Protein AF-A0A817YRY5-F1 (afdb_monomer_lite)

Organism: NCBI:txid392032

pLDDT: mean 71.45, std 15.38, range [29.33, 92.56]

Secondary structure (DSSP, 8-state):
--SHHHHHHHHHHHHHHHHHHT-SSS-HHHHHHHHHHHHHHHHHH---HHHHHHHHHHHHHHHSS---------PPPP--PBPPP---HHHHHTT-TTSPPP-GGG-TTTEEEGGGGGTTSGGGGT--GGGS-TTEEEEHHHH--B--SS--SGGGPPP--EEEEETTTEEEEE-HHHHHHHHHHHHHHHHTT--SS--SEEEEEBPP--STT--SBTT-----PPPP----------

Sequence (238 aa):
MYGAAKELQTLFEIHHKRYEHTHYHHHHHLSKEIKDAVLKRLEDYGGTKQRLSQLLDEEQQRELEQELEEERQQERPPSVKPCESILHEEIKRLCDMHSDIMDLTQFPNVFRHLPYGFTGTTFLKECQSENWSKHIWVSTEFQRVIETKGESLNPFLRPPRWILVYRNNHLIFLSALEANWLIGRLNSLYHERQFSIPSITTLRLLLPRIKRNQSIFVNTRTLTIPPLLGHSNNAAPF

Radius of gyration: 29.33 Å; chains: 1; bounding box: 74×70×54 Å

Structure (mmCIF, N/CA/C/O backbone):
data_AF-A0A817YRY5-F1
#
_entry.id   AF-A0A817YRY5-F1
#
loop_
_atom_site.group_PDB
_atom_site.id
_atom_site.type_symbol
_atom_site.label_atom_id
_atom_site.label_alt_id
_atom_site.label_comp_id
_atom_site.label_asym_id
_atom_site.label_entity_id
_atom_site.label_seq_id
_atom_site.pdbx_PDB_ins_code
_atom_site.Cartn_x
_atom_site.Cartn_y
_atom_site.Cartn_z
_atom_site.occupancy
_atom_site.B_iso_or_equiv
_atom_site.auth_seq_id
_atom_site.auth_comp_id
_atom_site.auth_asym_id
_atom_site.auth_atom_id
_atom_site.pdbx_PDB_model_num
ATOM 1 N N . MET A 1 1 ? 48.467 9.773 31.457 1.00 50.06 1 MET A N 1
ATOM 2 C CA . MET A 1 1 ? 48.091 10.911 30.588 1.00 50.06 1 MET A CA 1
ATOM 3 C C . MET A 1 1 ? 48.630 10.667 29.174 1.00 50.06 1 MET A C 1
ATOM 5 O O . MET A 1 1 ? 49.707 11.143 28.863 1.00 50.06 1 MET A O 1
ATOM 9 N N . TYR A 1 2 ? 47.945 9.863 28.347 1.00 52.47 2 TYR A N 1
ATOM 10 C CA . TYR A 1 2 ? 48.495 9.343 27.071 1.00 52.47 2 TYR A CA 1
ATOM 11 C C . TYR A 1 2 ? 47.500 9.363 25.883 1.00 52.47 2 TYR A C 1
ATOM 13 O O . TYR A 1 2 ? 47.658 8.594 24.942 1.00 52.47 2 TYR A O 1
ATOM 21 N N . GLY A 1 3 ? 46.470 10.219 25.912 1.00 57.16 3 GLY A N 1
ATOM 22 C CA . GLY A 1 3 ? 45.458 10.308 24.839 1.00 57.16 3 GLY A CA 1
ATOM 23 C C . GLY A 1 3 ? 45.609 11.557 23.969 1.00 57.16 3 GLY A C 1
ATOM 24 O O . GLY A 1 3 ? 46.045 11.482 22.824 1.00 57.16 3 GLY A O 1
ATOM 25 N N . ALA A 1 4 ? 45.342 12.726 24.556 1.00 63.62 4 ALA A N 1
ATOM 26 C CA . ALA A 1 4 ? 45.181 13.979 23.812 1.00 63.62 4 ALA A CA 1
ATOM 27 C C . ALA A 1 4 ? 46.426 14.428 23.019 1.00 63.62 4 ALA A C 1
ATOM 29 O O . ALA A 1 4 ? 46.313 14.884 21.885 1.00 63.62 4 ALA A O 1
ATOM 30 N N . ALA A 1 5 ? 47.630 14.270 23.581 1.00 68.38 5 ALA A N 1
ATOM 31 C CA . ALA A 1 5 ? 48.861 14.683 22.900 1.00 68.38 5 ALA A CA 1
ATOM 32 C C . ALA A 1 5 ? 49.153 13.829 21.652 1.00 68.38 5 ALA A C 1
ATOM 34 O O . ALA A 1 5 ? 49.631 14.341 20.642 1.00 68.38 5 ALA A O 1
ATOM 35 N N . LYS A 1 6 ? 48.815 12.534 21.701 1.00 70.06 6 LYS A N 1
ATOM 36 C CA . LYS A 1 6 ? 49.047 11.598 20.596 1.00 70.06 6 LYS A CA 1
ATOM 37 C C . LYS A 1 6 ? 48.012 11.786 19.486 1.00 70.06 6 LYS A C 1
ATOM 39 O O . LYS A 1 6 ? 48.364 11.718 18.312 1.00 70.06 6 LYS A O 1
ATOM 44 N N . GLU A 1 7 ? 46.766 12.095 19.842 1.00 71.62 7 GLU A N 1
ATOM 45 C CA . GLU A 1 7 ? 45.716 12.448 18.879 1.00 71.62 7 GLU A CA 1
ATOM 46 C C . GLU A 1 7 ? 46.052 13.722 18.105 1.00 71.62 7 GLU A C 1
ATOM 48 O O . GLU A 1 7 ? 45.983 13.720 16.878 1.00 71.62 7 GLU A O 1
ATOM 53 N N . LEU A 1 8 ? 46.503 14.778 18.792 1.00 71.50 8 LEU A N 1
ATOM 54 C CA . LEU A 1 8 ? 46.906 16.026 18.138 1.00 71.50 8 LEU A CA 1
ATOM 55 C C . LEU A 1 8 ? 48.070 15.816 17.169 1.00 71.50 8 LEU A C 1
ATOM 57 O O . LEU A 1 8 ? 48.066 16.362 16.068 1.00 71.50 8 LEU A O 1
ATOM 61 N N . GLN A 1 9 ? 49.035 14.982 17.547 1.00 71.75 9 GLN A N 1
ATOM 62 C CA . GLN A 1 9 ? 50.185 14.678 16.703 1.00 71.75 9 GLN A CA 1
ATOM 63 C C . GLN A 1 9 ? 49.790 13.849 15.473 1.00 71.75 9 GLN A C 1
ATOM 65 O O . GLN A 1 9 ? 50.248 14.123 14.366 1.00 71.75 9 GLN A O 1
ATOM 70 N N . THR A 1 10 ? 48.857 12.910 15.642 1.00 78.12 10 THR A N 1
ATOM 71 C CA . THR A 1 10 ? 48.319 12.101 14.538 1.00 78.12 10 THR A CA 1
ATOM 72 C C . THR A 1 10 ? 47.478 12.955 13.582 1.00 78.12 10 THR A C 1
ATOM 74 O O . THR A 1 10 ? 47.609 12.843 12.365 1.00 78.12 10 THR A O 1
ATOM 77 N N . LEU A 1 11 ? 46.646 13.858 14.110 1.00 71.50 11 LEU A N 1
ATOM 78 C CA . LEU A 1 11 ? 45.865 14.806 13.309 1.00 71.50 11 LEU A CA 1
ATOM 79 C C . LEU A 1 11 ? 46.767 15.761 12.527 1.00 71.50 11 LEU A C 1
ATOM 81 O O . LEU A 1 11 ? 46.517 16.010 11.346 1.00 71.50 11 LEU A O 1
ATOM 85 N N . PHE A 1 12 ? 47.834 16.253 13.159 1.00 79.62 12 PHE A N 1
ATOM 86 C CA . PHE A 1 12 ? 48.819 17.104 12.505 1.00 79.62 12 PHE A CA 1
ATOM 87 C C . PHE A 1 12 ? 49.506 16.375 11.343 1.00 79.62 12 PHE A C 1
ATOM 89 O O . PHE A 1 12 ? 49.580 16.916 10.241 1.00 79.62 12 PHE A O 1
ATOM 96 N N . GLU A 1 13 ? 49.920 15.120 11.537 1.00 76.94 13 GLU A N 1
ATOM 97 C CA . GLU A 1 13 ? 50.503 14.302 10.467 1.00 76.94 13 GLU A CA 1
ATOM 98 C C . GLU A 1 13 ? 49.522 14.026 9.320 1.00 76.94 13 GLU A C 1
ATOM 100 O O . GLU A 1 13 ? 49.911 14.096 8.153 1.00 76.94 13 GLU A O 1
ATOM 105 N N . ILE A 1 14 ? 48.247 13.744 9.616 1.00 75.44 14 ILE A N 1
ATOM 106 C CA . ILE A 1 14 ? 47.216 13.519 8.589 1.00 75.44 14 ILE A CA 1
ATOM 107 C C . ILE A 1 14 ? 47.005 14.787 7.757 1.00 75.44 14 ILE A C 1
ATOM 109 O O . ILE A 1 14 ? 46.942 14.716 6.526 1.00 75.44 14 ILE A O 1
ATOM 113 N N . HIS A 1 15 ? 46.916 15.948 8.407 1.00 67.88 15 HIS A N 1
ATOM 114 C CA . HIS A 1 15 ? 46.758 17.223 7.714 1.00 67.88 15 HIS A CA 1
ATOM 115 C C . HIS A 1 15 ? 47.997 17.593 6.902 1.00 67.88 15 HIS A C 1
ATOM 117 O O . HIS A 1 15 ? 47.853 18.006 5.753 1.00 67.88 15 HIS A O 1
ATOM 123 N N . HIS A 1 16 ? 49.198 17.377 7.442 1.00 71.94 16 HIS A N 1
ATOM 124 C CA . HIS A 1 16 ? 50.445 17.632 6.727 1.00 71.94 16 HIS A CA 1
ATOM 125 C C . HIS A 1 16 ? 50.586 16.722 5.502 1.00 71.94 16 HIS A C 1
ATOM 127 O O . HIS A 1 16 ? 50.921 17.198 4.419 1.00 71.94 16 HIS A O 1
ATOM 133 N N . LYS A 1 17 ? 50.271 15.427 5.620 1.00 69.06 17 LYS A N 1
ATOM 134 C CA . LYS A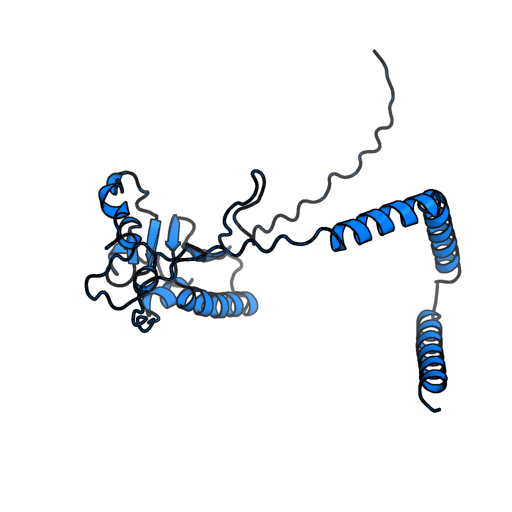 1 17 ? 50.323 14.501 4.479 1.00 69.06 17 LYS A CA 1
ATOM 135 C C . LYS A 1 17 ? 49.269 14.824 3.423 1.00 69.06 17 LYS A C 1
ATOM 137 O O . LYS A 1 17 ? 49.566 14.735 2.238 1.00 69.06 17 LYS A O 1
ATOM 142 N N . ARG A 1 18 ? 48.063 15.256 3.819 1.00 60.00 18 ARG A N 1
ATOM 143 C CA . ARG A 1 18 ? 47.041 15.762 2.879 1.00 60.00 18 ARG A CA 1
ATOM 144 C C . ARG A 1 18 ? 47.478 17.060 2.193 1.00 60.00 18 ARG A C 1
ATOM 146 O O . ARG A 1 18 ? 47.190 17.249 1.014 1.00 60.00 18 ARG A O 1
ATOM 153 N N . TYR A 1 19 ? 48.190 17.927 2.906 1.00 58.97 19 TYR A N 1
ATOM 154 C CA . TYR A 1 19 ? 48.744 19.165 2.360 1.00 58.97 19 TYR A CA 1
ATOM 155 C C . TYR A 1 19 ? 49.854 18.892 1.329 1.00 58.97 19 TYR A C 1
ATOM 157 O O . TYR A 1 19 ? 49.846 19.472 0.249 1.00 58.97 19 TYR A O 1
ATOM 165 N N . GLU A 1 20 ? 50.742 17.936 1.602 1.00 58.12 20 GLU A N 1
ATOM 166 C CA . GLU A 1 20 ? 51.794 17.502 0.668 1.00 58.12 20 GLU A CA 1
ATOM 167 C C . GLU A 1 20 ? 51.208 16.835 -0.591 1.00 58.12 20 GLU A C 1
ATOM 169 O O . GLU A 1 20 ? 51.623 17.132 -1.711 1.00 58.12 20 GLU A O 1
ATOM 174 N N . HIS A 1 21 ? 50.179 15.989 -0.435 1.00 57.12 21 HIS A N 1
ATOM 175 C CA . HIS A 1 21 ? 49.541 15.275 -1.552 1.00 57.12 21 HIS A CA 1
ATOM 176 C C . HIS A 1 21 ? 48.821 16.199 -2.547 1.00 57.12 21 HIS A C 1
ATOM 178 O O . HIS A 1 21 ? 48.558 15.806 -3.681 1.00 57.12 21 HIS A O 1
ATOM 184 N N . THR A 1 22 ? 48.489 17.422 -2.129 1.00 54.47 22 THR A N 1
ATOM 185 C CA . THR A 1 22 ? 47.814 18.426 -2.968 1.00 54.47 22 THR A CA 1
ATOM 186 C C . THR A 1 22 ? 48.789 19.380 -3.668 1.00 54.47 22 THR A C 1
ATOM 188 O O . THR A 1 22 ? 48.347 20.224 -4.445 1.00 54.47 22 THR A O 1
ATOM 191 N N . HIS A 1 23 ? 50.105 19.251 -3.439 1.00 51.38 23 HIS A N 1
ATOM 192 C CA . HIS A 1 23 ? 51.114 20.205 -3.920 1.00 51.38 23 HIS A CA 1
ATOM 193 C C . HIS A 1 23 ? 51.846 19.823 -5.215 1.00 51.38 23 HIS A C 1
ATOM 195 O O . HIS A 1 23 ? 52.696 20.587 -5.676 1.00 51.38 23 HIS A O 1
ATOM 201 N N . TYR A 1 24 ? 51.498 18.712 -5.869 1.00 51.91 24 TYR A N 1
ATOM 202 C CA . TYR A 1 24 ? 52.015 18.440 -7.211 1.00 51.91 24 TYR A CA 1
ATOM 203 C C . TYR A 1 24 ? 51.153 19.131 -8.272 1.00 51.91 24 TYR A C 1
ATOM 205 O O . TYR A 1 24 ? 50.119 18.633 -8.700 1.00 51.91 24 TYR A O 1
ATOM 213 N N . HIS A 1 25 ? 51.669 20.290 -8.686 1.00 49.62 25 HIS A N 1
ATOM 214 C CA . HIS A 1 25 ? 51.272 21.137 -9.808 1.00 49.62 25 HIS A CA 1
ATOM 215 C C . HIS A 1 25 ? 49.973 21.963 -9.658 1.00 49.62 25 HIS A C 1
ATOM 217 O O . HIS A 1 25 ? 48.857 21.464 -9.655 1.00 49.62 25 HIS A O 1
ATOM 223 N N . HIS A 1 26 ? 50.170 23.292 -9.701 1.00 51.97 26 HIS A N 1
ATOM 224 C CA . HIS A 1 26 ? 49.233 24.322 -10.190 1.00 51.97 26 HIS A CA 1
ATOM 225 C C . HIS A 1 26 ? 48.333 25.110 -9.209 1.00 51.97 26 HIS A C 1
ATOM 227 O O . HIS A 1 26 ? 47.578 25.964 -9.664 1.00 51.97 26 HIS A O 1
ATOM 233 N N . HIS A 1 27 ? 48.435 24.948 -7.882 1.00 50.94 27 HIS A N 1
ATOM 234 C CA . HIS A 1 27 ? 47.425 25.512 -6.954 1.00 50.94 27 HIS A CA 1
ATOM 235 C C . HIS A 1 27 ? 47.864 26.616 -5.966 1.00 50.94 27 HIS A C 1
ATOM 237 O O . HIS A 1 27 ? 47.103 26.945 -5.053 1.00 50.94 27 HIS A O 1
ATOM 243 N N . HIS A 1 28 ? 49.031 27.255 -6.126 1.00 51.66 28 HIS A N 1
ATOM 244 C CA . HIS A 1 28 ? 49.436 28.311 -5.177 1.00 51.66 28 HIS A CA 1
ATOM 245 C C . HIS A 1 28 ? 48.647 29.630 -5.345 1.00 51.66 28 HIS A C 1
ATOM 247 O O . HIS A 1 28 ? 48.352 30.295 -4.355 1.00 51.66 28 HIS A O 1
ATOM 253 N N . HIS A 1 29 ? 48.215 29.966 -6.569 1.00 49.97 29 HIS A N 1
ATOM 254 C CA . HIS A 1 29 ? 47.397 31.161 -6.838 1.00 49.97 29 HIS A CA 1
ATOM 255 C C . HIS A 1 29 ? 45.931 30.969 -6.409 1.00 49.97 29 HIS A C 1
ATOM 257 O O . HIS A 1 29 ? 45.388 31.767 -5.647 1.00 49.97 29 HIS A O 1
ATOM 263 N N . LEU A 1 30 ? 45.336 29.833 -6.790 1.00 55.34 30 LEU A N 1
ATOM 264 C CA . LEU A 1 30 ? 43.960 29.461 -6.443 1.00 55.34 30 LEU A CA 1
ATOM 265 C C . LEU A 1 30 ? 43.747 29.333 -4.930 1.00 55.34 30 LEU A C 1
ATOM 267 O O . LEU A 1 30 ? 42.703 29.728 -4.426 1.00 55.34 30 LEU A O 1
ATOM 271 N N . SER A 1 31 ? 44.730 28.835 -4.170 1.00 63.16 31 SER A N 1
ATOM 272 C CA . SER A 1 31 ? 44.603 28.770 -2.707 1.00 63.16 31 SER A CA 1
ATOM 273 C C . SER A 1 31 ? 44.522 30.151 -2.059 1.00 63.16 31 SER A C 1
ATOM 275 O O . SER A 1 31 ? 43.901 30.265 -1.001 1.00 63.16 31 SER A O 1
ATOM 277 N N . LYS A 1 32 ? 45.178 31.166 -2.630 1.00 61.66 32 LYS A N 1
ATOM 278 C CA . LYS A 1 32 ? 45.181 32.520 -2.074 1.00 61.66 32 LYS A CA 1
ATOM 279 C C . LYS A 1 32 ? 43.883 33.240 -2.426 1.00 61.66 32 LYS A C 1
ATOM 281 O O . LYS A 1 32 ? 43.227 33.749 -1.530 1.00 61.66 32 LYS A O 1
ATOM 286 N N . GLU A 1 33 ? 43.434 33.127 -3.674 1.00 68.56 33 GLU A N 1
ATOM 287 C CA . GLU A 1 33 ? 42.137 33.660 -4.113 1.00 68.56 33 GLU A CA 1
ATOM 288 C C . GLU A 1 33 ? 40.952 33.011 -3.391 1.00 68.56 33 GLU A C 1
ATOM 290 O O . GLU A 1 33 ? 40.019 33.705 -3.000 1.00 68.56 33 GLU A O 1
ATOM 295 N N . ILE A 1 34 ? 40.987 31.695 -3.152 1.00 68.06 34 ILE A N 1
ATOM 296 C CA . ILE A 1 34 ? 39.943 31.007 -2.378 1.00 68.06 34 ILE A CA 1
ATOM 297 C C . ILE A 1 34 ? 39.960 31.477 -0.921 1.00 68.06 34 ILE A C 1
ATOM 299 O O . ILE A 1 34 ? 38.897 31.704 -0.348 1.00 68.06 34 ILE A O 1
ATOM 303 N N . LYS A 1 35 ? 41.144 31.653 -0.318 1.00 70.25 35 LYS A N 1
ATOM 304 C CA . LYS A 1 35 ? 41.258 32.192 1.046 1.00 70.25 35 LYS A CA 1
ATOM 305 C C . LYS A 1 35 ? 40.709 33.612 1.130 1.00 70.25 35 LYS A C 1
ATOM 307 O O . LYS A 1 35 ? 39.903 33.878 2.015 1.00 70.25 35 LYS A O 1
ATOM 312 N N . ASP A 1 36 ? 41.070 34.477 0.191 1.00 76.25 36 ASP A N 1
ATOM 313 C CA . ASP A 1 36 ? 40.618 35.868 0.165 1.00 76.25 36 ASP A CA 1
ATOM 314 C C . ASP A 1 36 ? 39.108 35.959 -0.119 1.00 76.25 36 ASP A C 1
ATOM 316 O O . ASP A 1 36 ? 38.402 36.739 0.517 1.00 76.25 36 ASP A O 1
ATOM 320 N N . ALA A 1 37 ? 38.567 35.098 -0.987 1.00 75.81 37 ALA A N 1
ATOM 321 C CA . ALA A 1 37 ? 37.129 35.012 -1.245 1.00 75.81 37 ALA A CA 1
ATOM 322 C C . ALA A 1 37 ? 36.337 34.492 -0.033 1.00 75.81 37 ALA A C 1
ATOM 324 O O . ALA A 1 37 ? 35.229 34.964 0.223 1.00 75.81 37 ALA A O 1
ATOM 325 N N . VAL A 1 38 ? 36.889 33.534 0.720 1.00 71.69 38 VAL A N 1
ATOM 326 C CA . VAL A 1 38 ? 36.283 33.026 1.960 1.00 71.69 38 VAL A CA 1
ATOM 327 C C . VAL A 1 38 ? 36.340 34.079 3.062 1.00 71.69 38 VAL A C 1
ATOM 329 O O . VAL A 1 38 ? 35.333 34.280 3.732 1.00 71.69 38 VAL A O 1
ATOM 332 N N . LEU A 1 39 ? 37.463 34.786 3.220 1.00 73.44 39 LEU A N 1
ATOM 333 C CA . LEU A 1 39 ? 37.597 35.876 4.190 1.00 73.44 39 LEU A CA 1
ATOM 334 C C . LEU A 1 39 ? 36.629 37.015 3.884 1.00 73.44 39 LEU A C 1
ATOM 336 O O . LEU A 1 39 ? 35.897 37.437 4.771 1.00 73.44 39 LEU A O 1
ATOM 340 N N . LYS A 1 40 ? 36.528 37.421 2.616 1.00 76.44 40 LYS A N 1
ATOM 341 C CA . LYS A 1 40 ? 35.560 38.430 2.187 1.00 76.44 40 LYS A CA 1
ATOM 342 C C . LYS A 1 40 ? 34.120 37.985 2.449 1.00 76.44 40 LYS A C 1
ATOM 344 O O . LYS A 1 40 ? 33.332 38.754 2.977 1.00 76.44 40 LYS A O 1
ATOM 349 N N . ARG A 1 41 ? 33.781 36.716 2.184 1.00 68.06 41 ARG A N 1
ATOM 350 C CA . ARG A 1 41 ? 32.468 36.156 2.556 1.00 68.06 41 ARG A CA 1
ATOM 351 C C . ARG A 1 41 ? 32.241 36.152 4.066 1.00 68.06 41 ARG A C 1
ATOM 353 O O . ARG A 1 41 ? 31.124 36.389 4.506 1.00 68.06 41 ARG A O 1
ATOM 360 N N . LEU A 1 42 ? 33.259 35.848 4.862 1.00 64.19 42 LEU A N 1
ATOM 361 C CA . LEU A 1 42 ? 33.153 35.870 6.318 1.00 64.19 42 LEU A CA 1
ATOM 362 C C . LEU A 1 42 ? 33.021 37.296 6.857 1.00 64.19 42 LEU A C 1
ATOM 364 O O . LEU A 1 42 ? 32.368 37.473 7.872 1.00 64.19 42 LEU A O 1
ATOM 368 N N . GLU A 1 43 ? 33.561 38.308 6.187 1.00 69.88 43 GLU A N 1
ATOM 369 C CA . GLU A 1 43 ? 33.325 39.714 6.536 1.00 69.88 43 GLU A CA 1
ATOM 370 C C . GLU A 1 43 ? 31.938 40.191 6.078 1.00 69.88 43 GLU A C 1
ATOM 372 O O . GLU A 1 43 ? 31.215 40.807 6.859 1.00 69.88 43 GLU A O 1
ATOM 377 N N . ASP A 1 44 ? 31.524 39.832 4.858 1.00 69.00 44 ASP A N 1
ATOM 378 C CA . ASP A 1 44 ? 30.233 40.216 4.273 1.00 69.00 44 ASP A CA 1
ATOM 379 C C . ASP A 1 44 ? 29.042 39.559 5.002 1.00 69.00 44 ASP A C 1
ATOM 381 O O . ASP A 1 44 ? 28.000 40.185 5.204 1.00 69.00 44 ASP A O 1
ATOM 385 N N . TYR A 1 45 ? 29.181 38.288 5.407 1.00 62.34 45 TYR A N 1
ATOM 386 C CA . TYR A 1 45 ? 28.121 37.500 6.055 1.00 62.34 45 TYR A CA 1
ATOM 387 C C . TYR A 1 45 ? 28.351 37.254 7.548 1.00 62.34 45 TYR A C 1
ATOM 389 O O . TYR A 1 45 ? 27.395 36.956 8.261 1.00 62.34 45 TYR A O 1
ATOM 397 N N . GLY A 1 46 ? 29.572 37.431 8.060 1.00 58.22 46 GLY A N 1
ATOM 398 C CA . GLY A 1 46 ? 29.872 37.436 9.500 1.00 58.22 46 GLY A CA 1
ATOM 399 C C . GLY A 1 46 ? 29.487 38.749 10.178 1.00 58.22 46 GLY A C 1
ATOM 400 O O . GLY A 1 46 ? 30.056 39.108 11.210 1.00 58.22 46 GLY A O 1
ATOM 401 N N . GLY A 1 47 ? 28.509 39.451 9.596 1.00 52.41 47 GLY A N 1
ATOM 402 C CA . GLY A 1 47 ? 27.814 40.591 10.161 1.00 52.41 47 GLY A CA 1
ATOM 403 C C . GLY A 1 47 ? 27.320 40.283 11.569 1.00 52.41 47 GLY A C 1
ATOM 404 O O . GLY A 1 47 ? 26.268 39.678 11.770 1.00 52.41 47 GLY A O 1
ATOM 405 N N . THR A 1 48 ? 28.126 40.773 12.506 1.00 59.06 48 THR A N 1
ATOM 406 C CA . THR A 1 48 ? 27.907 40.940 13.937 1.00 59.06 48 THR A CA 1
ATOM 407 C C . THR A 1 48 ? 27.725 39.633 14.701 1.00 59.06 48 THR A C 1
ATOM 409 O O . THR A 1 48 ? 26.671 39.009 14.683 1.00 59.06 48 THR A O 1
ATOM 412 N N . LYS A 1 49 ? 28.732 39.290 15.509 1.00 56.53 49 LYS A N 1
ATOM 413 C CA . LYS A 1 49 ? 28.697 38.257 16.560 1.00 56.53 49 LYS A CA 1
ATOM 414 C C . LYS A 1 49 ? 27.365 38.229 17.342 1.00 56.53 49 LYS A C 1
ATOM 416 O O . LYS A 1 49 ? 26.902 37.154 17.689 1.00 56.53 49 LYS A O 1
ATOM 421 N N . GLN A 1 50 ? 26.711 39.386 17.518 1.00 58.31 50 GLN A N 1
ATOM 422 C CA . GLN A 1 50 ? 25.371 39.524 18.107 1.00 58.31 50 GLN A CA 1
ATOM 423 C C . GLN A 1 50 ? 24.244 38.803 17.348 1.00 58.31 50 GLN A C 1
ATOM 425 O O . GLN A 1 50 ? 23.363 38.271 18.005 1.00 58.31 50 GLN A O 1
ATOM 430 N N . ARG A 1 51 ? 24.245 38.748 16.008 1.00 56.81 51 ARG A N 1
ATOM 431 C CA . ARG A 1 51 ? 23.211 38.037 15.228 1.00 56.81 51 ARG A CA 1
ATOM 432 C C . ARG A 1 51 ? 23.327 36.528 15.371 1.00 56.81 51 ARG A C 1
ATOM 434 O O . ARG A 1 51 ? 22.315 35.850 15.470 1.00 56.81 51 ARG A O 1
ATOM 441 N N . LEU A 1 52 ? 24.557 36.014 15.388 1.00 57.97 52 LEU A N 1
ATOM 442 C CA . LEU A 1 52 ? 24.805 34.598 15.645 1.00 57.97 52 LEU A CA 1
ATOM 443 C C . LEU A 1 52 ? 24.452 34.242 17.087 1.00 57.97 52 LEU A C 1
ATOM 445 O O . LEU A 1 52 ? 23.824 33.218 17.291 1.00 57.97 52 LEU A O 1
ATOM 449 N N . SER A 1 53 ? 24.779 35.096 18.064 1.00 61.22 53 SER A N 1
ATOM 450 C CA . SER A 1 53 ? 24.321 34.918 19.446 1.00 61.22 53 SER A CA 1
ATOM 451 C C . SER A 1 53 ? 22.798 34.939 19.552 1.00 61.22 53 SER A C 1
ATOM 453 O O . SER A 1 53 ? 22.253 34.053 20.175 1.00 61.22 53 SER A O 1
ATOM 455 N N . GLN A 1 54 ? 22.103 35.863 18.881 1.00 61.31 54 GLN A N 1
ATOM 456 C CA . GLN A 1 54 ? 20.635 35.918 18.884 1.00 61.31 54 GLN A CA 1
ATOM 457 C C . GLN A 1 54 ? 19.987 34.701 18.217 1.00 61.31 54 GLN A C 1
ATOM 459 O O . GLN A 1 54 ? 19.016 34.180 18.744 1.00 61.31 54 GLN A O 1
ATOM 464 N N . LEU A 1 55 ? 20.524 34.229 17.087 1.00 61.03 55 LEU A N 1
ATOM 465 C CA . LEU A 1 55 ? 20.038 33.009 16.434 1.00 61.03 55 LEU A CA 1
ATOM 466 C C . LEU A 1 55 ? 20.310 31.766 17.284 1.00 61.03 55 LEU A C 1
ATOM 468 O O . LEU A 1 55 ? 19.473 30.877 17.347 1.00 61.03 55 LEU A O 1
ATOM 472 N N . LEU A 1 56 ? 21.470 31.707 17.941 1.00 61.06 56 LEU A N 1
ATOM 473 C CA . LEU A 1 56 ? 21.851 30.587 18.795 1.00 61.06 56 LEU A CA 1
ATOM 474 C C . LEU A 1 56 ? 21.072 30.607 20.117 1.00 61.06 56 LEU A C 1
ATOM 476 O O . LEU A 1 56 ? 20.684 29.546 20.582 1.00 61.06 56 LEU A O 1
ATOM 480 N N . ASP A 1 57 ? 20.764 31.787 20.658 1.00 60.72 57 ASP A N 1
ATOM 481 C CA . ASP A 1 57 ? 19.873 31.972 21.807 1.00 60.72 57 ASP A CA 1
ATOM 482 C C . ASP A 1 57 ? 18.421 31.611 21.439 1.00 60.72 57 ASP A C 1
ATOM 484 O O . ASP A 1 57 ? 17.763 30.926 22.214 1.00 60.72 57 ASP A O 1
ATOM 488 N N . GLU A 1 58 ? 17.931 31.982 20.246 1.00 60.03 58 GLU A N 1
ATOM 489 C CA . GLU A 1 58 ? 16.617 31.551 19.733 1.00 60.03 58 GLU A CA 1
ATOM 490 C C . GLU A 1 58 ? 16.550 30.029 19.534 1.00 60.03 58 GLU A C 1
ATOM 492 O O . GLU A 1 58 ? 15.535 29.408 19.846 1.00 60.03 58 GLU A O 1
ATOM 497 N N . GLU A 1 59 ? 17.614 29.412 19.017 1.00 59.97 59 GLU A N 1
ATOM 498 C CA . GLU A 1 59 ? 17.686 27.964 18.798 1.00 59.97 59 GLU A CA 1
ATOM 499 C C . GLU A 1 59 ? 17.814 27.209 20.133 1.00 59.97 59 GLU A C 1
ATOM 501 O O . GLU A 1 59 ? 17.133 26.204 20.329 1.00 59.97 59 GLU A O 1
ATOM 506 N N . GLN A 1 60 ? 18.553 27.762 21.103 1.00 58.09 60 GLN A N 1
ATOM 507 C CA . GLN A 1 60 ? 18.600 27.272 22.486 1.00 58.09 60 GLN A CA 1
ATOM 508 C C . GLN A 1 60 ? 17.275 27.475 23.233 1.00 58.09 60 GLN A C 1
ATOM 510 O O . GLN A 1 60 ? 16.899 26.637 24.049 1.00 58.09 60 GLN A O 1
ATOM 515 N N . GLN A 1 61 ? 16.530 28.547 22.953 1.00 57.88 61 GLN A N 1
ATOM 516 C CA . GLN A 1 61 ? 15.183 28.745 23.494 1.00 57.88 61 GLN A CA 1
ATOM 517 C C . GLN A 1 61 ? 14.163 27.808 22.851 1.00 57.88 61 GLN A C 1
ATOM 519 O O . GLN A 1 61 ? 13.251 27.373 23.545 1.00 57.88 61 GLN A O 1
ATOM 524 N N . ARG A 1 62 ? 14.346 27.424 21.582 1.00 61.53 62 ARG A N 1
ATOM 525 C CA . ARG A 1 62 ? 13.511 26.414 20.916 1.00 61.53 62 ARG A CA 1
ATOM 526 C C . ARG A 1 62 ? 13.745 25.003 21.472 1.00 61.53 62 ARG A C 1
ATOM 528 O O . ARG A 1 62 ? 12.803 24.226 21.526 1.00 61.53 62 ARG A O 1
ATOM 535 N N . GLU A 1 63 ? 14.952 24.686 21.945 1.00 56.72 63 GLU A N 1
ATOM 536 C CA . GLU A 1 63 ? 15.219 23.455 22.717 1.00 56.72 63 GLU A CA 1
ATOM 537 C C . GLU A 1 63 ? 14.628 23.497 24.141 1.00 56.72 63 GLU A C 1
ATOM 539 O O . GLU A 1 63 ? 14.448 22.454 24.769 1.00 56.72 63 GLU A O 1
ATOM 544 N N . LEU A 1 64 ? 14.324 24.696 24.655 1.00 55.12 64 LEU A N 1
ATOM 545 C CA . LEU A 1 64 ? 13.747 24.925 25.983 1.00 55.12 64 LEU A CA 1
ATOM 546 C C . LEU A 1 64 ? 12.225 25.140 25.962 1.00 55.12 64 LEU A C 1
ATOM 548 O O . LEU A 1 64 ? 11.609 25.254 27.027 1.00 55.12 64 LEU A O 1
ATOM 552 N N . GLU A 1 65 ? 11.608 25.193 24.778 1.00 56.69 65 GLU A N 1
ATOM 553 C CA . GLU A 1 65 ? 10.174 24.970 24.636 1.00 56.69 65 GLU A CA 1
ATOM 554 C C . GLU A 1 65 ? 9.931 23.528 25.076 1.00 56.69 65 GLU A C 1
ATOM 556 O O . GLU A 1 65 ? 10.263 22.584 24.364 1.00 56.69 65 GLU A O 1
ATOM 561 N N . GLN A 1 66 ? 9.411 23.356 26.296 1.00 54.84 66 GLN A N 1
ATOM 562 C CA . GLN A 1 66 ? 8.917 22.068 26.761 1.00 54.84 66 GLN A CA 1
ATOM 563 C C . GLN A 1 66 ? 8.034 21.494 25.659 1.00 54.84 66 GLN A C 1
ATOM 565 O O . GLN A 1 66 ? 6.959 22.035 25.385 1.00 54.84 66 GLN A O 1
ATOM 570 N N . GLU A 1 67 ? 8.482 20.407 25.033 1.00 57.62 67 GLU A N 1
ATOM 571 C CA . GLU A 1 67 ? 7.584 19.521 24.317 1.00 57.62 67 GLU A CA 1
ATOM 572 C C . GLU A 1 67 ? 6.519 19.130 25.344 1.00 57.62 67 GLU A C 1
ATOM 574 O O . GLU A 1 67 ? 6.764 18.345 26.259 1.00 57.62 67 GLU A O 1
ATOM 579 N N . LEU A 1 68 ? 5.365 19.795 25.287 1.00 60.22 68 LEU A N 1
ATOM 580 C CA . LEU A 1 68 ? 4.196 19.444 26.072 1.00 60.22 68 LEU A CA 1
ATOM 581 C C . LEU A 1 68 ? 3.783 18.066 25.559 1.00 60.22 68 LEU A C 1
ATOM 583 O O . LEU A 1 68 ? 3.044 17.950 24.581 1.00 60.22 68 LEU A O 1
ATOM 587 N N . GLU A 1 69 ? 4.340 17.020 26.170 1.00 61.50 69 GLU A N 1
ATOM 588 C CA . GLU A 1 69 ? 3.909 15.644 25.987 1.00 61.50 69 GLU A CA 1
ATOM 589 C C . GLU A 1 69 ? 2.458 15.569 26.469 1.00 61.50 69 GLU A C 1
ATOM 591 O O . GLU A 1 69 ? 2.159 15.339 27.639 1.00 61.50 69 GLU A O 1
ATOM 596 N N . GLU A 1 70 ? 1.522 15.839 25.560 1.00 65.94 70 GLU A N 1
ATOM 597 C CA . GLU A 1 70 ? 0.120 15.530 25.780 1.00 65.94 70 GLU A CA 1
ATOM 598 C C . GLU A 1 70 ? 0.013 14.009 25.929 1.00 65.94 70 GLU A C 1
ATOM 600 O O . GLU A 1 70 ? 0.031 13.274 24.937 1.00 65.94 70 GLU A O 1
ATOM 605 N N . GLU A 1 71 ? -0.116 13.526 27.167 1.00 63.12 71 GLU A N 1
ATOM 606 C CA . GLU A 1 71 ? -0.516 12.149 27.450 1.00 63.12 71 GLU A CA 1
ATOM 607 C C . GLU A 1 71 ? -1.941 11.928 26.926 1.00 63.12 71 GLU A C 1
ATOM 609 O O . GLU A 1 71 ? -2.948 12.055 27.626 1.00 63.12 71 GLU A O 1
ATOM 614 N N . ARG A 1 72 ? -2.048 11.610 25.636 1.00 67.25 72 ARG A N 1
ATOM 615 C CA . ARG A 1 72 ? -3.311 11.202 25.034 1.00 67.25 72 ARG A CA 1
ATOM 616 C C . ARG A 1 72 ? -3.611 9.790 25.505 1.00 67.25 72 ARG A C 1
ATOM 618 O O . ARG A 1 72 ? -2.917 8.843 25.137 1.00 67.25 72 ARG A O 1
ATOM 625 N N . GLN A 1 73 ? -4.679 9.640 26.285 1.00 68.31 73 GLN A N 1
ATOM 626 C CA . GLN A 1 73 ? -5.271 8.333 26.548 1.00 68.31 73 GLN A CA 1
ATOM 627 C C . GLN A 1 73 ? -5.775 7.754 25.220 1.00 68.31 73 GLN A C 1
ATOM 629 O O . GLN A 1 73 ? -6.866 8.069 24.750 1.00 68.31 73 GLN A O 1
ATOM 634 N N . GLN A 1 74 ? -4.936 6.949 24.570 1.00 69.75 74 GLN A N 1
ATOM 635 C CA . GLN A 1 74 ? -5.286 6.256 23.340 1.00 69.75 74 GLN A CA 1
ATOM 636 C C . GLN A 1 74 ? -5.944 4.925 23.702 1.00 69.75 74 GLN A C 1
ATOM 638 O O . GLN A 1 74 ? -5.272 3.997 24.159 1.00 69.75 74 GLN A O 1
ATOM 643 N N . GLU A 1 75 ? -7.253 4.813 23.472 1.00 70.50 75 GLU A N 1
ATOM 644 C CA . GLU A 1 75 ? -7.929 3.518 23.503 1.00 70.50 75 GLU A CA 1
ATOM 645 C C . GLU A 1 75 ? -7.283 2.597 22.465 1.00 70.50 75 GLU A C 1
ATOM 647 O O . GLU A 1 75 ? -7.256 2.882 21.262 1.00 70.50 75 GLU A O 1
ATOM 652 N N . ARG A 1 76 ? -6.690 1.501 22.944 1.00 72.69 76 ARG A N 1
ATOM 653 C CA . ARG A 1 76 ? -6.065 0.514 22.068 1.00 72.69 76 ARG A CA 1
ATOM 654 C C . ARG A 1 76 ? -7.152 -0.368 21.459 1.00 72.69 76 ARG A C 1
ATOM 656 O O . ARG A 1 76 ? -8.061 -0.778 22.182 1.00 72.69 76 ARG A O 1
ATOM 663 N N . PRO A 1 77 ? -7.048 -0.703 20.163 1.00 74.69 77 PRO A N 1
ATOM 664 C CA . PRO A 1 77 ? -7.923 -1.691 19.557 1.00 74.69 77 PRO A CA 1
ATOM 665 C C . PRO A 1 77 ? -7.890 -3.019 20.334 1.00 74.69 77 PRO A C 1
ATOM 667 O O . PRO A 1 77 ? -6.883 -3.321 20.988 1.00 74.69 77 PRO A O 1
ATOM 670 N N . PRO A 1 78 ? -8.957 -3.828 20.245 1.00 77.88 78 PRO A N 1
ATOM 671 C CA . PRO A 1 78 ? -8.990 -5.160 20.837 1.00 77.88 78 PRO A CA 1
ATOM 672 C C . PRO A 1 78 ? -7.808 -6.018 20.367 1.00 77.88 78 PRO A C 1
ATOM 674 O O . PRO A 1 78 ? -7.291 -5.868 19.257 1.00 77.88 78 PRO A O 1
ATOM 677 N N . SER A 1 79 ? -7.366 -6.929 21.236 1.00 78.50 79 SER A N 1
ATOM 678 C CA . SER A 1 79 ? -6.274 -7.849 20.920 1.00 78.50 79 SER A CA 1
ATOM 679 C C . SER A 1 79 ? -6.749 -8.897 19.916 1.00 78.50 79 SER A C 1
ATOM 681 O O . SER A 1 79 ? -7.519 -9.796 20.254 1.00 78.50 79 SER A O 1
ATOM 683 N N . VAL A 1 80 ? -6.269 -8.788 18.679 1.00 83.38 80 VAL A N 1
ATOM 684 C CA . VAL A 1 80 ? -6.612 -9.679 17.565 1.00 83.38 80 VAL A CA 1
ATOM 685 C C . VAL A 1 80 ? -5.381 -10.368 17.001 1.00 83.38 80 VAL A C 1
ATOM 687 O O . VAL A 1 80 ? -4.269 -9.838 17.029 1.00 83.38 80 VAL A O 1
ATOM 690 N N . LYS A 1 81 ? -5.583 -11.572 16.459 1.00 85.75 81 LYS A N 1
ATOM 691 C CA . LYS A 1 81 ? -4.515 -12.320 15.796 1.00 85.75 81 LYS A CA 1
ATOM 692 C C . LYS A 1 81 ? -4.261 -11.750 14.392 1.00 85.75 81 LYS A C 1
ATOM 694 O O . LYS A 1 81 ? -5.220 -11.613 13.623 1.00 85.75 81 LYS A O 1
ATOM 699 N N . PRO A 1 82 ? -3.004 -11.426 14.043 1.00 85.88 82 PRO A N 1
ATOM 700 C CA . PRO A 1 82 ? -2.660 -11.000 12.693 1.00 85.88 82 PRO A CA 1
ATOM 701 C C . PRO A 1 82 ? -2.796 -12.170 11.713 1.00 85.88 82 PRO A C 1
ATOM 703 O O . PRO A 1 82 ? -2.497 -13.311 12.058 1.00 85.88 82 PRO A O 1
ATOM 706 N N . CYS A 1 83 ? -3.216 -11.883 10.482 1.00 86.31 83 CYS A N 1
ATOM 707 C CA . CYS A 1 83 ? -3.166 -12.865 9.402 1.00 86.31 83 CYS A CA 1
ATOM 708 C C . CYS A 1 83 ? -1.725 -13.077 8.922 1.00 86.31 83 CYS A C 1
ATOM 710 O O . CYS A 1 83 ? -0.961 -12.120 8.766 1.00 86.31 83 CYS A O 1
ATOM 712 N N . GLU A 1 84 ? -1.388 -14.318 8.578 1.00 86.69 84 GLU A N 1
ATOM 713 C CA . GLU A 1 84 ? -0.156 -14.625 7.851 1.00 86.69 84 GLU A CA 1
ATOM 714 C C . GLU A 1 84 ? -0.227 -14.053 6.433 1.00 86.69 84 GLU A C 1
ATOM 716 O O . GLU A 1 84 ? -1.109 -14.416 5.651 1.00 86.69 84 GLU A O 1
ATOM 721 N N . SER A 1 85 ? 0.689 -13.138 6.115 1.00 83.50 85 SER A N 1
ATOM 722 C CA . SER A 1 85 ? 0.760 -12.502 4.797 1.00 83.50 85 SER A CA 1
ATOM 723 C C . SER A 1 85 ? 1.379 -13.454 3.773 1.00 83.50 85 SER A C 1
ATOM 725 O O . SER A 1 85 ? 2.428 -14.044 4.031 1.00 83.50 85 SER A O 1
ATOM 727 N N . ILE A 1 86 ? 0.745 -13.586 2.611 1.00 89.12 86 ILE A N 1
ATOM 728 C CA . ILE A 1 86 ? 1.163 -14.489 1.531 1.00 89.12 86 ILE A CA 1
ATOM 729 C C . ILE A 1 86 ? 1.624 -13.652 0.338 1.00 89.12 86 ILE A C 1
ATOM 731 O O . ILE A 1 86 ? 1.021 -12.639 0.016 1.00 89.12 86 ILE A O 1
ATOM 735 N N . LEU A 1 87 ? 2.696 -14.058 -0.341 1.00 89.19 87 LEU A N 1
ATOM 736 C CA . LEU A 1 87 ? 3.099 -13.425 -1.596 1.00 89.19 87 LEU A CA 1
ATOM 737 C C . LEU A 1 87 ? 2.533 -14.218 -2.779 1.00 89.19 87 LEU A C 1
ATOM 739 O O . LEU A 1 87 ? 2.991 -15.327 -3.045 1.00 89.19 87 LEU A O 1
ATOM 743 N N . HIS A 1 88 ? 1.577 -13.632 -3.499 1.00 90.00 88 HIS A N 1
ATOM 744 C CA . HIS A 1 88 ? 0.975 -14.240 -4.692 1.00 90.00 88 HIS A CA 1
ATOM 745 C C . HIS A 1 88 ? 1.936 -14.229 -5.893 1.00 90.00 88 HIS A C 1
ATOM 747 O O . HIS A 1 88 ? 2.659 -13.254 -6.120 1.00 90.00 88 HIS A O 1
ATOM 753 N N . GLU A 1 89 ? 1.937 -15.298 -6.694 1.00 87.69 89 GLU A N 1
ATOM 754 C CA . GLU A 1 89 ? 2.802 -15.429 -7.882 1.00 87.69 89 GLU A CA 1
ATOM 755 C C . GLU A 1 89 ? 2.411 -14.440 -8.991 1.00 87.69 89 GLU A C 1
ATOM 757 O O . GLU A 1 89 ? 3.252 -13.955 -9.747 1.00 87.69 89 GLU A O 1
ATOM 762 N N . GLU A 1 90 ? 1.135 -14.074 -9.060 1.00 88.25 90 GLU A N 1
ATOM 763 C CA . GLU A 1 90 ? 0.580 -13.107 -10.002 1.00 88.25 90 GLU A CA 1
ATOM 764 C C . GLU A 1 90 ? 1.218 -11.724 -9.833 1.00 88.25 90 GLU A C 1
ATOM 766 O O . GLU A 1 90 ? 1.466 -11.032 -10.818 1.00 88.25 90 GLU A O 1
ATOM 771 N N . ILE A 1 91 ? 1.569 -11.341 -8.601 1.00 87.06 91 ILE A N 1
ATOM 772 C CA . ILE A 1 91 ? 2.282 -10.086 -8.323 1.00 87.06 91 ILE A CA 1
ATOM 773 C C . ILE A 1 91 ? 3.703 -10.142 -8.869 1.00 87.06 91 ILE A C 1
ATOM 775 O O . ILE A 1 91 ? 4.209 -9.139 -9.372 1.00 87.06 91 ILE A O 1
ATOM 779 N N . LYS A 1 92 ? 4.336 -11.319 -8.836 1.00 85.94 92 LYS A N 1
ATOM 780 C CA . LYS A 1 92 ? 5.665 -11.510 -9.421 1.00 85.94 92 LYS A CA 1
ATOM 781 C C . LYS A 1 92 ? 5.625 -11.360 -10.938 1.00 85.94 92 LYS A C 1
ATOM 783 O O . LYS A 1 92 ? 6.487 -10.688 -11.499 1.00 85.94 92 LYS A O 1
ATOM 788 N N . ARG A 1 93 ? 4.577 -11.884 -11.581 1.00 83.44 93 ARG A N 1
ATOM 789 C CA . ARG A 1 93 ? 4.354 -11.746 -13.029 1.00 83.44 93 ARG A CA 1
ATOM 790 C C . ARG A 1 93 ? 4.156 -10.293 -13.476 1.00 83.44 93 ARG A C 1
ATOM 792 O O . ARG A 1 93 ? 4.471 -9.966 -14.615 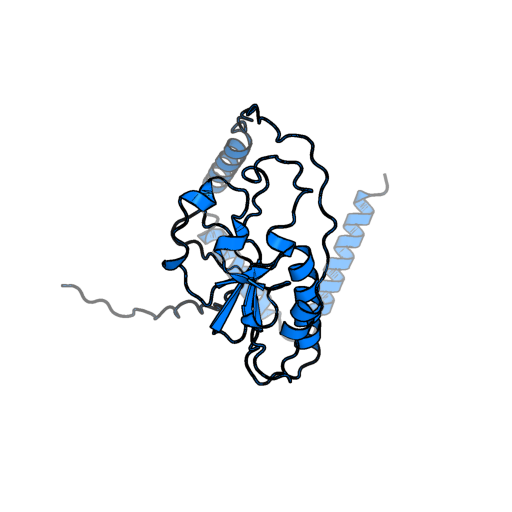1.00 83.44 93 ARG A O 1
ATOM 799 N N . LEU A 1 94 ? 3.710 -9.382 -12.602 1.00 80.12 94 LEU A N 1
ATOM 800 C CA . LEU A 1 94 ? 3.625 -7.948 -12.938 1.00 80.12 94 LEU A CA 1
ATOM 801 C C . LEU A 1 94 ? 4.996 -7.308 -13.227 1.00 80.12 94 LEU A C 1
ATOM 803 O O . LEU A 1 94 ? 5.062 -6.258 -13.878 1.00 80.12 94 LEU A O 1
ATOM 807 N N . CYS A 1 95 ? 6.083 -7.923 -12.749 1.00 75.44 95 CYS A N 1
ATOM 808 C CA . CYS A 1 95 ? 7.452 -7.515 -13.054 1.00 75.44 95 CYS A CA 1
ATOM 809 C C . CYS A 1 95 ? 7.978 -8.075 -14.381 1.00 75.44 95 CYS A C 1
ATOM 811 O O . CYS A 1 95 ? 9.017 -7.605 -14.848 1.00 75.44 95 CYS A O 1
ATOM 813 N N . ASP A 1 96 ? 7.294 -9.041 -14.999 1.00 74.44 96 ASP A N 1
ATOM 814 C CA . ASP A 1 96 ? 7.757 -9.673 -16.231 1.00 74.44 96 ASP A CA 1
ATOM 815 C C . ASP A 1 96 ? 7.445 -8.786 -17.439 1.00 74.44 96 ASP A C 1
ATOM 817 O O . ASP A 1 96 ? 6.386 -8.858 -18.065 1.00 74.44 96 ASP A O 1
ATOM 821 N N . MET A 1 97 ? 8.417 -7.942 -17.781 1.00 65.62 97 MET A N 1
ATOM 822 C CA . MET A 1 97 ? 8.341 -6.966 -18.876 1.00 65.62 97 MET A CA 1
ATOM 823 C C . MET A 1 97 ? 8.232 -7.592 -20.277 1.00 65.62 97 MET A C 1
ATOM 825 O O . MET A 1 97 ? 7.857 -6.901 -21.218 1.00 65.62 97 MET A O 1
ATOM 829 N N . HIS A 1 98 ? 8.565 -8.877 -20.418 1.00 63.03 98 HIS A N 1
ATOM 830 C CA . HIS A 1 98 ? 8.524 -9.613 -21.687 1.00 63.03 98 HIS A CA 1
ATOM 831 C C . HIS A 1 98 ? 7.161 -10.260 -21.971 1.00 63.03 98 HIS A C 1
ATOM 833 O O . HIS A 1 98 ? 6.957 -10.793 -23.058 1.00 63.03 98 HIS A O 1
ATOM 839 N N . SER A 1 99 ? 6.248 -10.256 -20.996 1.00 66.38 99 SER A N 1
ATOM 840 C CA . SER A 1 99 ? 4.915 -10.846 -21.142 1.00 66.38 99 SER A CA 1
ATOM 841 C C . SER A 1 99 ? 3.917 -9.850 -21.739 1.00 66.38 99 SER A C 1
ATOM 843 O O . SER A 1 99 ? 4.116 -8.633 -21.668 1.00 66.38 99 SER A O 1
ATOM 845 N N . ASP A 1 100 ? 2.823 -10.347 -22.316 1.00 69.69 100 ASP A N 1
ATOM 846 C CA . ASP A 1 100 ? 1.689 -9.511 -22.721 1.00 69.69 100 ASP A CA 1
ATOM 847 C C . ASP A 1 100 ? 1.012 -8.838 -21.516 1.00 69.69 100 ASP A C 1
ATOM 849 O O . ASP A 1 100 ? 1.290 -9.152 -20.356 1.00 69.69 100 ASP A O 1
ATOM 853 N N . ILE A 1 101 ? 0.161 -7.838 -21.779 1.00 74.62 101 ILE A N 1
ATOM 854 C CA . ILE A 1 101 ? -0.580 -7.137 -20.719 1.00 74.62 101 ILE A CA 1
ATOM 855 C C . ILE A 1 101 ? -1.393 -8.170 -19.942 1.00 74.62 101 ILE A C 1
ATOM 857 O O . ILE A 1 101 ? -2.301 -8.787 -20.493 1.00 74.62 101 ILE A O 1
ATOM 861 N N . MET A 1 102 ? -1.078 -8.337 -18.657 1.00 79.75 102 MET A N 1
ATOM 862 C CA . MET A 1 102 ? -1.866 -9.194 -17.788 1.00 79.75 102 MET A CA 1
ATOM 863 C C . MET A 1 102 ? -3.235 -8.556 -17.573 1.00 79.75 102 MET A C 1
ATOM 865 O O . MET A 1 102 ? -3.335 -7.433 -17.072 1.00 79.75 102 MET A O 1
ATOM 869 N N . ASP A 1 103 ? -4.284 -9.293 -17.916 1.00 83.44 103 ASP A N 1
ATOM 870 C CA . ASP A 1 103 ? -5.643 -8.917 -17.567 1.00 83.44 103 ASP A CA 1
ATOM 871 C C . ASP A 1 103 ? -5.893 -9.221 -16.085 1.00 83.44 103 ASP A C 1
ATOM 873 O O . ASP A 1 103 ? -6.054 -10.371 -15.673 1.00 83.44 103 ASP A O 1
ATOM 877 N N . LEU A 1 104 ? -5.904 -8.166 -15.270 1.00 84.06 104 LEU A N 1
ATOM 878 C CA . LEU A 1 104 ? -6.091 -8.258 -13.821 1.00 84.06 104 LEU A CA 1
ATOM 879 C C . LEU A 1 104 ? -7.453 -8.868 -13.448 1.00 84.06 104 LEU A C 1
ATOM 881 O O . LEU A 1 104 ? -7.577 -9.455 -12.374 1.00 84.06 104 LEU A O 1
ATOM 885 N N . THR A 1 105 ? -8.460 -8.780 -14.330 1.00 85.12 105 THR A N 1
ATOM 886 C CA . THR A 1 105 ? -9.798 -9.345 -14.080 1.00 85.12 105 THR A CA 1
ATOM 887 C C . THR A 1 105 ? -9.793 -10.875 -14.025 1.00 85.12 105 THR A C 1
ATOM 889 O O . THR A 1 105 ? -10.646 -11.464 -13.363 1.00 85.12 105 THR A O 1
ATOM 892 N N . GLN A 1 106 ? -8.808 -11.523 -14.657 1.00 86.94 106 GLN A N 1
ATOM 893 C CA . GLN A 1 106 ? -8.673 -12.983 -14.685 1.00 86.94 106 GLN A CA 1
ATOM 894 C C . GLN A 1 106 ? -8.155 -13.559 -13.361 1.00 86.94 106 GLN A C 1
ATOM 896 O O . GLN A 1 106 ? -8.252 -14.764 -13.135 1.00 86.94 106 GLN A O 1
ATOM 901 N N . PHE A 1 107 ? -7.651 -12.707 -12.460 1.00 87.00 107 PHE A N 1
ATOM 902 C CA . PHE A 1 107 ? -7.080 -13.107 -11.173 1.00 87.00 107 PHE A CA 1
ATOM 903 C C . PHE A 1 107 ? -7.839 -12.480 -9.988 1.00 87.00 107 PHE A C 1
ATOM 905 O O . PHE A 1 107 ? -7.242 -11.770 -9.173 1.00 87.00 107 PHE A O 1
ATOM 912 N N . PRO A 1 108 ? -9.147 -12.767 -9.818 1.00 85.81 108 PRO A N 1
ATOM 913 C CA . PRO A 1 108 ? -9.983 -12.158 -8.773 1.00 85.81 108 PRO A CA 1
ATOM 914 C C . PRO A 1 108 ? -9.573 -12.548 -7.340 1.00 85.81 108 PRO A C 1
ATOM 916 O O . PRO A 1 108 ? -10.001 -11.928 -6.359 1.00 85.81 108 PRO A O 1
ATOM 919 N N . ASN A 1 109 ? -8.752 -13.592 -7.199 1.00 86.75 109 ASN A N 1
ATOM 920 C CA . ASN A 1 109 ? -8.199 -14.036 -5.918 1.00 86.75 109 ASN A CA 1
ATOM 921 C C . ASN A 1 109 ? -7.036 -13.158 -5.435 1.00 86.75 109 ASN A C 1
ATOM 923 O O . ASN A 1 109 ? -6.731 -13.164 -4.244 1.00 86.75 109 ASN A O 1
ATOM 927 N N . VAL A 1 110 ? -6.412 -12.398 -6.338 1.00 88.50 110 VAL A N 1
ATOM 928 C CA . VAL A 1 110 ? -5.246 -11.558 -6.037 1.00 88.50 110 VAL A CA 1
ATOM 929 C C . VAL A 1 110 ? -5.588 -10.090 -6.219 1.00 88.50 110 VAL A C 1
ATOM 931 O O . VAL A 1 110 ? -5.342 -9.291 -5.321 1.00 88.50 110 VAL A O 1
ATOM 934 N N . PHE A 1 111 ? -6.210 -9.731 -7.342 1.00 90.75 111 PHE A N 1
ATOM 935 C CA . PHE A 1 111 ? -6.563 -8.352 -7.652 1.00 90.75 111 PHE A CA 1
ATOM 936 C C . PHE A 1 111 ? -8.063 -8.144 -7.530 1.00 90.75 111 PHE A C 1
ATOM 938 O O . PHE A 1 111 ? -8.870 -8.847 -8.137 1.00 90.75 111 PHE A O 1
ATOM 945 N N . ARG A 1 112 ? -8.446 -7.134 -6.753 1.00 91.12 112 ARG A N 1
ATOM 946 C CA . ARG A 1 112 ? -9.837 -6.699 -6.623 1.00 91.12 112 ARG A CA 1
ATOM 947 C C . ARG A 1 112 ? -9.939 -5.198 -6.793 1.00 91.12 112 ARG A C 1
ATOM 949 O O . ARG A 1 112 ? -8.962 -4.481 -6.623 1.00 91.12 112 ARG A O 1
ATOM 956 N N . HIS A 1 113 ? -11.120 -4.706 -7.136 1.00 90.62 113 HIS A N 1
ATOM 957 C CA . HIS A 1 113 ? -11.343 -3.267 -7.232 1.00 90.62 113 HIS A CA 1
ATOM 958 C C . HIS A 1 113 ? -11.259 -2.585 -5.866 1.00 90.62 113 HIS A C 1
ATOM 960 O O . HIS A 1 113 ? -11.465 -3.214 -4.827 1.00 90.62 113 HIS A O 1
ATOM 966 N N . LEU A 1 114 ? -11.014 -1.274 -5.881 1.00 89.00 114 LEU A N 1
ATOM 967 C CA . LEU A 1 114 ? -10.837 -0.464 -4.675 1.00 89.00 114 LEU A CA 1
ATOM 968 C C . LEU A 1 114 ? -11.880 -0.679 -3.560 1.00 89.00 114 LEU A C 1
ATOM 970 O O . LEU A 1 114 ? -11.455 -0.797 -2.409 1.00 89.00 114 LEU A O 1
ATOM 974 N N . PRO A 1 115 ? -13.196 -0.800 -3.841 1.00 87.81 115 PRO A N 1
ATOM 975 C CA . PRO A 1 115 ? -14.195 -1.017 -2.794 1.00 87.81 115 PRO A CA 1
ATOM 976 C C . PRO A 1 115 ? -13.922 -2.250 -1.925 1.00 87.81 115 PRO A C 1
ATOM 978 O O . PRO A 1 115 ? -14.260 -2.257 -0.743 1.00 87.81 115 PRO A O 1
ATOM 981 N N . TYR A 1 116 ? -13.242 -3.265 -2.472 1.00 87.19 116 TYR A N 1
ATOM 982 C CA . TYR A 1 116 ? -12.868 -4.461 -1.724 1.00 87.19 116 TYR A CA 1
ATOM 983 C C . TYR A 1 116 ? -11.963 -4.157 -0.524 1.00 87.19 116 TYR A C 1
ATOM 985 O O . TYR A 1 116 ? -12.107 -4.797 0.517 1.00 87.19 116 TYR A O 1
ATOM 993 N N . GLY A 1 117 ? -11.079 -3.158 -0.626 1.00 84.88 117 GLY A N 1
ATOM 994 C CA . GLY A 1 117 ? -10.199 -2.756 0.477 1.00 84.88 117 GLY A CA 1
ATOM 995 C C . GLY A 1 117 ? -10.956 -2.280 1.722 1.00 84.88 117 GLY A C 1
ATOM 996 O O . GLY A 1 117 ? -10.417 -2.335 2.822 1.00 84.88 117 GLY A O 1
ATOM 997 N N . PHE A 1 118 ? -12.218 -1.876 1.562 1.00 86.12 118 PHE A N 1
ATOM 998 C CA . PHE A 1 118 ? -13.088 -1.417 2.644 1.00 86.12 118 PHE A CA 1
ATOM 999 C C . PHE A 1 118 ? -14.049 -2.505 3.146 1.00 86.12 118 PHE A C 1
ATOM 1001 O O . PHE A 1 118 ? -14.905 -2.235 3.990 1.00 86.12 118 PHE A O 1
ATOM 1008 N N . THR A 1 119 ? -13.931 -3.744 2.662 1.00 85.06 119 THR A N 1
ATOM 1009 C CA . THR A 1 119 ? -14.804 -4.846 3.086 1.00 85.06 119 THR A CA 1
ATOM 1010 C C . THR A 1 119 ? -14.677 -5.093 4.590 1.00 85.06 119 THR A C 1
ATOM 1012 O O . THR A 1 119 ? -13.571 -5.253 5.101 1.00 85.06 119 THR A O 1
ATOM 1015 N N . GLY A 1 120 ? -15.812 -5.131 5.299 1.00 80.06 120 GLY A N 1
ATOM 1016 C CA . GLY A 1 120 ? -15.866 -5.300 6.759 1.00 80.06 120 GLY A CA 1
ATOM 1017 C C . GLY A 1 120 ? -15.656 -4.010 7.564 1.00 80.06 120 GLY A C 1
ATOM 1018 O O . GLY A 1 120 ? -15.502 -4.064 8.785 1.00 80.06 120 GLY A O 1
ATOM 1019 N N . THR A 1 121 ? -15.681 -2.854 6.894 1.00 84.19 121 THR A N 1
ATOM 1020 C CA . THR A 1 121 ? -15.692 -1.531 7.533 1.00 84.19 121 THR A CA 1
ATOM 1021 C C . THR A 1 121 ? -17.044 -0.845 7.401 1.00 84.19 121 THR A C 1
ATOM 1023 O O . THR A 1 121 ? -17.828 -1.147 6.499 1.00 84.19 121 THR A O 1
ATOM 1026 N N . THR A 1 122 ? -17.325 0.111 8.287 1.00 84.06 122 THR A N 1
ATOM 1027 C CA . THR A 1 122 ? -18.534 0.947 8.195 1.00 84.06 122 THR A CA 1
ATOM 1028 C C . THR A 1 122 ? -18.531 1.812 6.937 1.00 84.06 122 THR A C 1
ATOM 1030 O O . THR A 1 122 ? -19.597 2.062 6.379 1.00 84.06 122 THR A O 1
ATOM 1033 N N . PHE A 1 123 ? -17.344 2.186 6.443 1.00 83.88 123 PHE A N 1
ATOM 1034 C CA . PHE A 1 123 ? -17.167 3.006 5.243 1.00 83.88 123 PHE A CA 1
ATOM 1035 C C . PHE A 1 123 ? -17.688 2.334 3.967 1.00 83.88 123 PHE A C 1
ATOM 1037 O O . PHE A 1 123 ? -18.100 3.020 3.036 1.00 83.88 123 PHE A O 1
ATOM 1044 N N . LEU A 1 124 ? -17.750 0.998 3.919 1.00 83.94 124 LEU A N 1
ATOM 1045 C CA . LEU A 1 124 ? -18.281 0.291 2.752 1.00 83.94 124 LEU A CA 1
ATOM 1046 C C . LEU A 1 124 ? -19.721 0.714 2.415 1.00 83.94 124 LEU A C 1
ATOM 1048 O O . LEU A 1 124 ? -20.068 0.778 1.242 1.00 83.94 124 LEU A O 1
ATOM 1052 N N . LYS A 1 125 ? -20.542 1.028 3.428 1.00 82.81 125 LYS A N 1
ATOM 1053 C CA . LYS A 1 125 ? -21.945 1.439 3.240 1.00 82.81 125 LYS A CA 1
A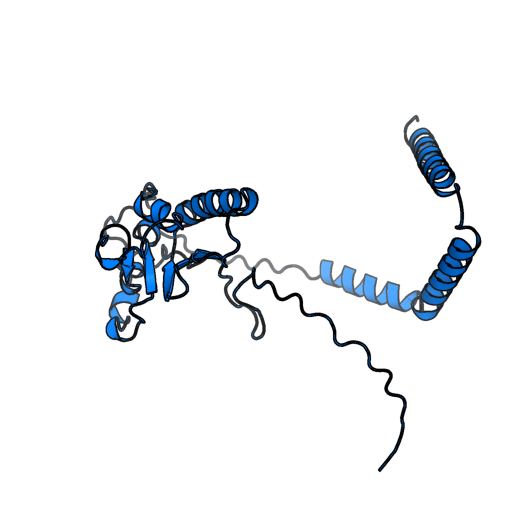TOM 1054 C C . LYS A 1 125 ? -22.080 2.802 2.563 1.00 82.81 125 LYS A C 1
ATOM 1056 O O . LYS A 1 125 ? -23.057 3.043 1.867 1.00 82.81 125 LYS A O 1
ATOM 1061 N N . GLU A 1 126 ? -21.105 3.677 2.779 1.00 83.94 126 GLU A N 1
ATOM 1062 C CA . GLU A 1 126 ? -21.058 5.025 2.203 1.00 83.94 126 GLU A CA 1
ATOM 1063 C C . GLU A 1 126 ? -20.264 5.057 0.888 1.00 83.94 126 GLU A C 1
ATOM 1065 O O . GLU A 1 126 ? -20.308 6.031 0.137 1.00 83.94 126 GLU A O 1
ATOM 1070 N N . CYS A 1 127 ? -19.541 3.978 0.583 1.00 81.81 127 CYS A N 1
ATOM 1071 C CA . CYS A 1 127 ? -18.708 3.878 -0.598 1.00 81.81 127 CYS A CA 1
ATOM 1072 C C . CYS A 1 127 ? -19.560 3.678 -1.860 1.00 81.81 127 CYS A C 1
ATOM 1074 O O . CYS A 1 127 ? -20.077 2.593 -2.136 1.00 81.81 127 CYS A O 1
ATOM 1076 N N . GLN A 1 128 ? -19.646 4.723 -2.682 1.00 83.88 128 GLN A N 1
ATOM 1077 C CA . GLN A 1 128 ? -20.247 4.660 -4.013 1.00 83.88 128 GLN A CA 1
ATOM 1078 C C . GLN A 1 128 ? -19.311 3.919 -4.973 1.00 83.88 128 GLN A C 1
ATOM 1080 O O . GLN A 1 128 ? -18.499 4.523 -5.672 1.00 83.88 128 GLN A O 1
ATOM 1085 N N . SER A 1 129 ? -19.413 2.588 -4.984 1.00 78.50 129 SER A N 1
ATOM 1086 C CA . SER A 1 129 ? -18.541 1.693 -5.763 1.00 78.50 129 SER A CA 1
ATOM 1087 C C . SER A 1 129 ? -18.503 2.032 -7.262 1.00 78.50 129 SER A C 1
ATOM 1089 O O . SER A 1 129 ? -17.470 1.864 -7.903 1.00 78.50 129 SER A O 1
ATOM 1091 N N . GLU A 1 130 ? -19.603 2.560 -7.799 1.00 78.94 130 GLU A N 1
ATOM 1092 C CA . GLU A 1 130 ? -19.778 2.929 -9.211 1.00 78.94 130 GLU A CA 1
ATOM 1093 C C . GLU A 1 130 ? -18.984 4.176 -9.627 1.00 78.94 130 GLU A C 1
ATOM 1095 O O . GLU A 1 130 ? -18.642 4.325 -10.799 1.00 78.94 130 GLU A O 1
ATOM 1100 N N . ASN A 1 131 ? -18.639 5.045 -8.672 1.00 83.62 131 ASN A N 1
ATOM 1101 C CA . ASN A 1 131 ? -17.956 6.314 -8.939 1.00 83.62 131 ASN A CA 1
ATOM 1102 C C . ASN A 1 131 ? -16.429 6.178 -8.998 1.00 83.62 131 ASN A C 1
ATOM 1104 O O . ASN A 1 131 ? -15.725 7.132 -9.337 1.00 83.62 131 ASN A O 1
ATOM 1108 N N . TRP A 1 132 ? -15.895 5.002 -8.670 1.00 82.75 132 TRP A N 1
ATOM 1109 C CA . TRP A 1 132 ? -14.462 4.750 -8.713 1.00 82.75 132 TRP A CA 1
ATOM 1110 C C . TRP A 1 132 ? -14.005 4.339 -10.110 1.00 82.75 132 TRP A C 1
ATOM 1112 O O . TRP A 1 132 ? -14.684 3.616 -10.838 1.00 82.75 132 TRP A O 1
ATOM 1122 N N . SER A 1 133 ? -12.796 4.763 -10.479 1.00 85.06 133 SER A N 1
ATOM 1123 C CA . SER A 1 133 ? -12.186 4.341 -11.739 1.00 85.06 133 SER A CA 1
ATOM 1124 C C . SER A 1 133 ? -11.954 2.826 -11.755 1.00 85.06 133 SER A C 1
ATOM 1126 O O . SER A 1 133 ? -11.350 2.265 -10.839 1.00 85.06 133 SER A O 1
ATOM 1128 N N . LYS A 1 134 ? -12.354 2.174 -12.855 1.00 85.88 134 LYS A N 1
ATOM 1129 C CA . LYS A 1 134 ? -12.160 0.730 -13.104 1.00 85.88 134 LYS A CA 1
ATOM 1130 C C . LYS A 1 134 ? -10.684 0.321 -13.180 1.00 85.88 134 LYS A C 1
ATOM 1132 O O . LYS A 1 134 ? -10.355 -0.860 -13.125 1.00 85.88 134 LYS A O 1
ATOM 1137 N N . HIS A 1 135 ? -9.788 1.296 -13.296 1.00 88.75 135 HIS A N 1
ATOM 1138 C CA . HIS A 1 135 ? -8.347 1.087 -13.366 1.00 88.75 135 HIS A CA 1
ATOM 1139 C C . HIS A 1 135 ? -7.660 1.064 -11.997 1.00 88.75 135 HIS A C 1
ATOM 1141 O O . HIS A 1 135 ? -6.439 0.919 -11.942 1.00 88.75 135 HIS A O 1
ATOM 1147 N N . ILE A 1 136 ? -8.419 1.207 -10.907 1.00 90.19 136 ILE A N 1
ATOM 1148 C CA . ILE A 1 136 ? -7.893 1.150 -9.546 1.00 90.19 136 ILE A CA 1
ATOM 1149 C C . ILE A 1 136 ? -8.176 -0.224 -8.939 1.00 90.19 136 ILE A C 1
ATOM 1151 O O . ILE A 1 136 ? -9.322 -0.673 -8.840 1.00 90.19 136 ILE A O 1
ATOM 1155 N N . TRP A 1 137 ? -7.098 -0.857 -8.500 1.00 92.12 137 TRP A N 1
ATOM 1156 C CA . TRP A 1 137 ? -7.043 -2.210 -7.980 1.00 92.12 137 TRP A CA 1
ATOM 1157 C C . TRP A 1 137 ? -6.371 -2.224 -6.610 1.00 92.12 137 TRP A C 1
ATOM 1159 O O . TRP A 1 137 ? -5.608 -1.331 -6.246 1.00 92.12 137 TRP A O 1
ATOM 1169 N N . VAL A 1 138 ? -6.657 -3.262 -5.845 1.00 91.94 138 VAL A N 1
ATOM 1170 C CA . VAL A 1 138 ? -6.159 -3.521 -4.499 1.00 91.94 138 VAL A CA 1
ATOM 1171 C C . VAL A 1 138 ? -5.781 -4.996 -4.442 1.00 91.94 138 VAL A C 1
ATOM 1173 O O . VAL A 1 138 ? -6.559 -5.845 -4.885 1.00 91.94 138 VAL A O 1
ATOM 1176 N N . SER A 1 139 ? -4.593 -5.299 -3.913 1.00 92.56 139 SER A N 1
ATOM 1177 C CA . SER A 1 139 ? -4.211 -6.681 -3.613 1.00 92.56 139 SER A CA 1
ATOM 1178 C C . SER A 1 139 ? -5.058 -7.234 -2.465 1.00 92.56 139 SER A C 1
ATOM 1180 O O . SER A 1 139 ? -5.353 -6.524 -1.502 1.00 92.56 139 SER A O 1
ATOM 1182 N N . THR A 1 140 ? -5.423 -8.512 -2.509 1.00 89.94 140 THR A N 1
ATOM 1183 C CA . THR A 1 140 ? -6.151 -9.165 -1.412 1.00 89.94 140 THR A CA 1
ATOM 1184 C C . THR A 1 140 ? -5.398 -9.115 -0.080 1.00 89.94 140 THR A C 1
ATOM 1186 O O . THR A 1 140 ? -6.015 -8.909 0.968 1.00 89.94 140 THR A O 1
ATOM 1189 N N . GLU A 1 141 ? -4.068 -9.159 -0.108 1.00 88.44 141 GLU A N 1
ATOM 1190 C CA . GLU A 1 141 ? -3.214 -9.075 1.087 1.00 88.44 141 GLU A CA 1
ATOM 1191 C C . GLU A 1 141 ? -3.155 -7.667 1.693 1.00 88.44 141 GLU A C 1
ATOM 1193 O O . GLU A 1 141 ? -2.752 -7.482 2.846 1.00 88.44 141 GLU A O 1
ATOM 1198 N N . PHE A 1 142 ? -3.591 -6.646 0.949 1.00 86.62 142 PHE A N 1
ATOM 1199 C CA . PHE A 1 142 ? -3.765 -5.306 1.499 1.00 86.62 142 PHE A CA 1
ATOM 1200 C C . PHE A 1 142 ? -4.881 -5.282 2.552 1.00 86.62 142 PHE A C 1
ATOM 1202 O O . PHE A 1 142 ? -4.717 -4.649 3.595 1.00 86.62 142 PHE A O 1
ATOM 1209 N N . GLN A 1 143 ? -5.978 -6.008 2.304 1.00 85.88 143 GLN A N 1
ATOM 1210 C CA . GLN A 1 143 ? -7.134 -6.094 3.203 1.00 85.88 143 GLN A CA 1
ATOM 1211 C C . GLN A 1 143 ? -6.954 -7.159 4.295 1.00 85.88 143 GLN A C 1
ATOM 1213 O O . GLN A 1 143 ? -7.453 -6.988 5.409 1.00 85.88 143 GLN A O 1
ATOM 1218 N N . ARG A 1 144 ? -6.215 -8.238 4.014 1.00 85.56 144 ARG A N 1
ATOM 1219 C CA . ARG A 1 144 ? -6.003 -9.359 4.939 1.00 85.56 144 ARG A CA 1
ATOM 1220 C C . ARG A 1 144 ? -4.988 -9.012 6.038 1.00 85.56 144 ARG A C 1
ATOM 1222 O O . ARG A 1 144 ? -3.820 -9.387 5.991 1.00 85.56 144 ARG A O 1
ATOM 1229 N N . VAL A 1 145 ? -5.440 -8.254 7.037 1.00 83.38 145 VAL A N 1
ATOM 1230 C CA . VAL A 1 145 ? -4.609 -7.806 8.172 1.00 83.38 145 VAL A CA 1
ATOM 1231 C C . VAL A 1 145 ? -4.789 -8.689 9.402 1.00 83.38 145 VAL A C 1
ATOM 1233 O O . VAL A 1 145 ? -3.803 -9.074 10.026 1.00 83.38 145 VAL A O 1
ATOM 1236 N N . ILE A 1 146 ? -6.037 -9.012 9.743 1.00 83.44 146 ILE A N 1
ATOM 1237 C CA . ILE A 1 146 ? -6.406 -9.731 10.967 1.00 83.44 146 ILE A CA 1
ATOM 1238 C C . ILE A 1 146 ? -7.348 -10.889 10.653 1.00 83.44 146 ILE A C 1
ATOM 1240 O O . ILE A 1 146 ? -8.067 -10.864 9.651 1.00 83.44 146 ILE A O 1
ATOM 1244 N N . GLU A 1 147 ? -7.352 -11.908 11.506 1.00 80.56 147 GLU A N 1
ATOM 1245 C CA . GLU A 1 147 ? -8.346 -12.980 11.441 1.00 80.56 147 GLU A CA 1
ATOM 1246 C C . GLU A 1 147 ? -9.722 -12.423 11.838 1.00 80.56 147 GLU A C 1
ATOM 1248 O O . GLU A 1 147 ? -9.941 -12.022 12.982 1.00 80.56 147 GLU A O 1
ATOM 1253 N N . THR A 1 148 ? -10.660 -12.364 10.891 1.00 67.81 148 THR A N 1
ATOM 1254 C CA . THR A 1 148 ? -11.963 -11.711 11.079 1.00 67.81 148 THR A CA 1
ATOM 1255 C C . THR A 1 148 ? -12.884 -12.584 11.937 1.00 67.81 148 THR A C 1
ATOM 1257 O O . THR A 1 148 ? -13.655 -13.393 11.432 1.00 67.81 148 THR A O 1
ATOM 1260 N N . LYS A 1 149 ? -12.817 -12.428 13.263 1.00 63.81 149 LYS A N 1
ATOM 1261 C CA . LYS A 1 149 ? -13.705 -13.104 14.231 1.00 63.81 149 LYS A CA 1
ATOM 1262 C C . LYS A 1 149 ? -14.931 -12.257 14.599 1.00 63.81 149 LYS A C 1
ATOM 1264 O O . LYS A 1 149 ? -15.320 -12.198 15.757 1.00 63.81 149 LYS A O 1
ATOM 1269 N N . GLY A 1 150 ? -15.524 -11.575 13.616 1.00 64.56 150 GLY A N 1
ATOM 1270 C CA . GLY A 1 150 ? -16.727 -10.751 13.811 1.00 64.56 150 GLY A CA 1
ATOM 1271 C C . GLY A 1 150 ? -16.486 -9.328 14.331 1.00 64.56 150 GLY A C 1
ATOM 1272 O O . GLY A 1 150 ? -17.448 -8.608 14.581 1.00 64.56 150 GLY A O 1
ATOM 1273 N N . GLU A 1 151 ? -15.231 -8.898 14.464 1.00 70.44 151 GLU A N 1
ATOM 1274 C CA . GLU A 1 151 ? -14.889 -7.525 14.848 1.00 70.44 151 GLU A CA 1
ATOM 1275 C C . GLU A 1 151 ? -14.887 -6.566 13.649 1.00 70.44 151 GLU A C 1
ATOM 1277 O O . GLU A 1 151 ? -14.618 -6.959 12.510 1.00 70.44 151 GLU A O 1
ATOM 1282 N N . SER A 1 152 ? -15.169 -5.284 13.903 1.00 76.12 152 SER A N 1
ATOM 1283 C CA . SER A 1 152 ? -15.089 -4.250 12.870 1.00 76.12 152 SER A CA 1
ATOM 1284 C C . SER A 1 152 ? -13.643 -4.061 12.413 1.00 76.12 152 SER A C 1
ATOM 1286 O O . SER A 1 152 ? -12.764 -3.836 13.243 1.00 76.12 152 SER A O 1
ATOM 1288 N N . LEU A 1 153 ? -13.400 -4.047 11.100 1.00 81.12 153 LEU A N 1
ATOM 1289 C CA . LEU A 1 153 ? -12.064 -3.809 10.536 1.00 81.12 153 LEU A CA 1
ATOM 1290 C C . LEU A 1 153 ? -11.659 -2.327 10.517 1.00 81.12 153 LEU A C 1
ATOM 1292 O O . LEU A 1 153 ? -10.539 -2.005 10.132 1.00 81.12 153 LEU A O 1
ATOM 1296 N N . ASN A 1 154 ? -12.545 -1.429 10.959 1.00 82.31 154 ASN A N 1
ATOM 1297 C CA . ASN A 1 154 ? -12.334 0.020 11.011 1.00 82.31 154 ASN A CA 1
ATOM 1298 C C . ASN A 1 154 ? -10.969 0.437 11.604 1.00 82.31 154 ASN A C 1
ATOM 1300 O O . ASN A 1 154 ? -10.231 1.136 10.910 1.00 82.31 154 ASN A O 1
ATOM 1304 N N . PRO A 1 155 ? -10.588 0.016 12.830 1.00 82.25 155 PRO A N 1
ATOM 1305 C CA . PRO A 1 155 ? -9.302 0.397 13.420 1.00 82.25 155 PRO A CA 1
ATOM 1306 C C . PRO A 1 155 ? -8.095 -0.291 12.763 1.00 82.25 155 PRO A C 1
ATOM 1308 O O . PRO A 1 155 ? -6.961 0.125 12.984 1.00 82.25 155 PRO A O 1
ATOM 1311 N N . PHE A 1 156 ? -8.321 -1.329 11.955 1.00 83.00 156 PHE A N 1
ATOM 1312 C CA . PHE A 1 156 ? -7.275 -2.134 11.317 1.00 83.00 156 PHE A CA 1
ATOM 1313 C C . PHE A 1 156 ? -7.089 -1.809 9.829 1.00 83.00 156 PHE A C 1
ATOM 1315 O O . PHE A 1 156 ? -6.335 -2.496 9.134 1.00 83.00 156 PHE A O 1
ATOM 1322 N N . LEU A 1 157 ? -7.749 -0.758 9.329 1.00 84.69 157 LEU A N 1
ATOM 1323 C CA . LEU A 1 157 ? -7.548 -0.264 7.973 1.00 84.69 157 LEU A CA 1
ATOM 1324 C C . LEU A 1 157 ? -6.094 0.165 7.766 1.00 84.69 157 LEU A C 1
ATOM 1326 O O . LEU A 1 157 ? -5.563 1.027 8.469 1.00 84.69 157 LEU A O 1
ATOM 1330 N N . ARG A 1 158 ? -5.443 -0.418 6.757 1.00 81.62 158 ARG A N 1
ATOM 1331 C CA . ARG A 1 158 ? -4.079 -0.034 6.392 1.00 81.62 158 ARG A CA 1
ATOM 1332 C C . ARG A 1 158 ? -4.092 1.251 5.564 1.00 81.62 158 ARG A C 1
ATOM 1334 O O . ARG A 1 158 ? -4.839 1.340 4.589 1.00 81.62 158 ARG A O 1
ATOM 1341 N N . PRO A 1 159 ? -3.224 2.229 5.876 1.00 84.31 159 PRO A N 1
ATOM 1342 C CA . PRO A 1 159 ? -3.032 3.367 4.995 1.00 84.31 159 PRO A CA 1
ATOM 1343 C C . PRO A 1 159 ? -2.379 2.901 3.681 1.00 84.31 159 PRO A C 1
ATOM 1345 O O . PRO A 1 159 ? -1.401 2.143 3.720 1.00 84.31 159 PRO A O 1
ATOM 1348 N N . PRO A 1 160 ? -2.861 3.361 2.513 1.00 84.69 160 PRO A N 1
ATOM 1349 C CA . PRO A 1 160 ? -2.273 3.016 1.225 1.00 84.69 160 PRO A CA 1
ATOM 1350 C C . PRO A 1 160 ? -0.922 3.720 1.051 1.00 84.69 160 PRO A C 1
ATOM 1352 O O . PRO A 1 160 ? -0.849 4.852 0.582 1.00 84.69 160 PRO A O 1
ATOM 1355 N N . ARG A 1 161 ? 0.164 3.055 1.456 1.00 88.25 161 ARG A N 1
ATOM 1356 C CA . ARG A 1 161 ? 1.533 3.590 1.333 1.00 88.25 161 ARG A CA 1
ATOM 1357 C C . ARG A 1 161 ? 2.199 3.229 0.012 1.00 88.25 161 ARG A C 1
ATOM 1359 O O . ARG A 1 161 ? 2.994 4.009 -0.495 1.00 88.25 161 ARG A O 1
ATOM 1366 N N . TRP A 1 162 ? 1.892 2.064 -0.546 1.00 89.06 162 TRP A N 1
ATOM 1367 C CA . TRP A 1 162 ? 2.570 1.541 -1.728 1.00 89.06 162 TRP A CA 1
ATOM 1368 C C . TRP A 1 162 ? 1.597 1.432 -2.894 1.00 89.06 162 TRP A C 1
ATOM 1370 O O . TRP A 1 162 ? 0.551 0.791 -2.781 1.00 89.06 162 TRP A O 1
ATOM 1380 N N . ILE A 1 163 ? 1.955 2.067 -4.009 1.00 90.31 163 ILE A N 1
ATOM 1381 C CA . ILE A 1 163 ? 1.171 2.074 -5.242 1.00 90.31 163 ILE A CA 1
ATOM 1382 C C . ILE A 1 163 ? 2.040 1.556 -6.371 1.00 90.31 163 ILE A C 1
ATOM 1384 O O . ILE A 1 163 ? 3.081 2.132 -6.680 1.00 90.31 163 ILE A O 1
ATOM 1388 N N . LEU A 1 164 ? 1.584 0.505 -7.031 1.00 88.69 164 LEU A N 1
ATOM 1389 C CA . LEU A 1 164 ? 2.163 0.035 -8.274 1.00 88.69 164 LEU A CA 1
ATOM 1390 C C . LEU A 1 164 ? 1.385 0.635 -9.442 1.00 88.69 164 LEU A C 1
ATOM 1392 O O . LEU A 1 164 ? 0.175 0.458 -9.558 1.00 88.69 164 LEU A O 1
ATOM 1396 N N . VAL A 1 165 ? 2.085 1.350 -10.310 1.00 87.62 165 VAL A N 1
ATOM 1397 C CA . VAL A 1 165 ? 1.563 1.818 -11.590 1.00 87.62 165 VAL A CA 1
ATOM 1398 C C . VAL A 1 165 ? 1.960 0.787 -12.635 1.00 87.62 165 VAL A C 1
ATOM 1400 O O . VAL A 1 165 ? 3.128 0.711 -13.007 1.00 87.62 165 VAL A O 1
ATOM 1403 N N . TYR A 1 166 ? 1.006 -0.020 -13.087 1.00 85.75 166 TYR A N 1
ATOM 1404 C CA . TYR A 1 166 ? 1.214 -1.053 -14.095 1.00 85.75 166 TYR A CA 1
ATOM 1405 C C . TYR A 1 166 ? 0.827 -0.532 -15.482 1.00 85.75 166 TYR A C 1
ATOM 1407 O O . TYR A 1 166 ? -0.302 -0.091 -15.717 1.00 85.75 166 TYR A O 1
ATOM 1415 N N . ARG A 1 167 ? 1.792 -0.553 -16.403 1.00 77.75 167 ARG A N 1
ATOM 1416 C CA . ARG A 1 167 ? 1.687 -0.077 -17.794 1.00 77.75 167 ARG A CA 1
ATOM 1417 C C . ARG A 1 167 ? 1.132 1.335 -17.966 1.00 77.75 167 ARG A C 1
ATOM 1419 O O . ARG A 1 167 ? 0.496 1.612 -18.974 1.00 77.75 167 ARG A O 1
ATOM 1426 N N . ASN A 1 168 ? 1.329 2.212 -16.980 1.00 79.31 168 ASN A N 1
ATOM 1427 C CA . ASN A 1 168 ? 0.734 3.558 -16.919 1.00 79.31 168 ASN A CA 1
ATOM 1428 C C . ASN A 1 168 ? -0.806 3.613 -1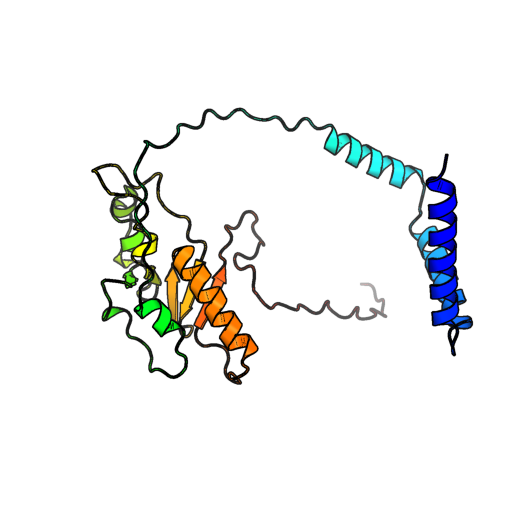7.004 1.00 79.31 168 ASN A C 1
ATOM 1430 O O . ASN A 1 168 ? -1.363 4.706 -17.033 1.00 79.31 168 ASN A O 1
ATOM 1434 N N . ASN A 1 169 ? -1.485 2.464 -16.981 1.00 83.94 169 ASN A N 1
ATOM 1435 C CA . ASN A 1 169 ? -2.934 2.369 -17.124 1.00 83.94 169 ASN A CA 1
ATOM 1436 C C . ASN A 1 169 ? -3.607 1.916 -15.832 1.00 83.94 169 ASN A C 1
ATOM 1438 O O . ASN A 1 169 ? -4.699 2.382 -15.535 1.00 83.94 169 ASN A O 1
ATOM 1442 N N . HIS A 1 170 ? -2.975 1.025 -15.064 1.00 88.06 170 HIS A N 1
ATOM 1443 C CA . HIS A 1 170 ? -3.565 0.440 -13.861 1.00 88.06 170 HIS A CA 1
ATOM 1444 C C . HIS A 1 170 ? -2.825 0.906 -12.609 1.00 88.06 170 HIS A C 1
ATOM 1446 O O . HIS A 1 170 ? -1.595 0.927 -12.569 1.00 88.06 170 HIS A O 1
ATOM 1452 N N . LEU A 1 171 ? -3.584 1.257 -11.574 1.00 90.44 171 LEU A N 1
ATOM 1453 C CA . LEU A 1 171 ? -3.073 1.583 -10.246 1.00 90.44 171 LEU A CA 1
ATOM 1454 C C . LEU A 1 171 ? -3.427 0.445 -9.302 1.00 90.44 171 LEU A C 1
ATOM 1456 O O . LEU A 1 171 ? -4.599 0.103 -9.185 1.00 90.44 171 LEU A O 1
ATOM 1460 N N . ILE A 1 172 ? -2.434 -0.127 -8.631 1.00 91.12 172 ILE A N 1
ATOM 1461 C CA . ILE A 1 172 ? -2.618 -1.265 -7.730 1.00 91.12 172 ILE A CA 1
ATOM 1462 C C . ILE A 1 172 ? -2.080 -0.896 -6.348 1.00 91.12 172 ILE A C 1
ATOM 1464 O O . ILE A 1 172 ? -0.901 -0.572 -6.201 1.00 91.12 172 ILE A O 1
ATOM 1468 N N . PHE A 1 173 ? -2.937 -0.944 -5.332 1.00 91.81 173 PHE A N 1
ATOM 1469 C CA . PHE A 1 173 ? -2.536 -0.798 -3.935 1.00 91.81 173 PHE A CA 1
ATOM 1470 C C . PHE A 1 173 ? -2.016 -2.122 -3.389 1.00 91.81 173 PHE A C 1
ATOM 1472 O O . PHE A 1 173 ? -2.666 -3.160 -3.531 1.00 91.81 173 PHE A O 1
ATOM 1479 N N . LEU A 1 174 ? -0.851 -2.066 -2.749 1.00 91.50 174 LEU A N 1
ATOM 1480 C CA . LEU A 1 174 ? -0.123 -3.246 -2.293 1.00 91.50 174 LEU A CA 1
ATOM 1481 C C . LEU A 1 174 ? 0.131 -3.220 -0.790 1.00 91.50 174 LEU A C 1
ATOM 1483 O O . LEU A 1 174 ? 0.245 -2.159 -0.166 1.00 91.50 174 LEU A O 1
ATOM 1487 N N . SER A 1 175 ? 0.276 -4.411 -0.216 1.00 91.25 175 SER A N 1
ATOM 1488 C CA . SER A 1 175 ? 0.796 -4.586 1.136 1.00 91.25 175 SER A CA 1
ATOM 1489 C C . SER A 1 175 ? 2.301 -4.283 1.198 1.00 91.25 175 SER A C 1
ATOM 1491 O O . SER A 1 175 ? 3.013 -4.282 0.192 1.00 91.25 175 SER A O 1
ATOM 1493 N N . ALA A 1 176 ? 2.813 -4.036 2.407 1.00 88.94 176 ALA A N 1
ATOM 1494 C CA . ALA A 1 176 ? 4.237 -3.773 2.609 1.00 88.94 176 ALA A CA 1
ATOM 1495 C C . ALA A 1 176 ? 5.126 -4.975 2.236 1.00 88.94 176 ALA A C 1
ATOM 1497 O O . ALA A 1 176 ? 6.234 -4.771 1.748 1.00 88.94 176 ALA A O 1
ATOM 1498 N N . LEU A 1 177 ? 4.640 -6.208 2.430 1.00 90.06 177 LEU A N 1
ATOM 1499 C CA . LEU A 1 177 ? 5.371 -7.428 2.077 1.00 90.06 177 LEU A CA 1
ATOM 1500 C C . LEU A 1 177 ? 5.561 -7.538 0.558 1.00 90.06 177 LEU A C 1
ATOM 1502 O O . LEU A 1 177 ? 6.683 -7.706 0.081 1.00 90.06 177 LEU A O 1
ATOM 1506 N N . GLU A 1 178 ? 4.470 -7.392 -0.195 1.00 90.69 178 GLU A N 1
ATOM 1507 C CA . GLU A 1 178 ? 4.484 -7.421 -1.661 1.00 90.69 178 GLU A CA 1
ATOM 1508 C C . GLU A 1 178 ? 5.353 -6.293 -2.218 1.00 90.69 178 GLU A C 1
ATOM 1510 O O . GLU A 1 178 ? 6.193 -6.523 -3.086 1.00 90.69 178 GLU A O 1
ATOM 1515 N N . ALA A 1 179 ? 5.211 -5.082 -1.669 1.00 89.19 179 ALA A N 1
ATOM 1516 C CA . ALA A 1 179 ? 6.033 -3.943 -2.051 1.00 89.19 179 ALA A CA 1
ATOM 1517 C C . ALA A 1 179 ? 7.525 -4.202 -1.795 1.00 89.19 179 ALA A C 1
ATOM 1519 O O . ALA A 1 179 ? 8.339 -3.926 -2.670 1.00 89.19 179 ALA A O 1
ATOM 1520 N N . ASN A 1 180 ? 7.896 -4.771 -0.643 1.00 90.19 180 ASN A N 1
ATOM 1521 C CA . ASN A 1 180 ? 9.289 -5.086 -0.324 1.00 90.19 180 ASN A CA 1
ATOM 1522 C C . ASN A 1 180 ? 9.903 -6.071 -1.330 1.00 90.19 180 ASN A C 1
ATOM 1524 O O . ASN A 1 180 ? 11.015 -5.854 -1.816 1.00 90.19 180 ASN A O 1
ATOM 1528 N N . TRP A 1 181 ? 9.159 -7.118 -1.697 1.00 89.88 181 TRP A N 1
ATOM 1529 C CA . TRP A 1 181 ? 9.602 -8.060 -2.723 1.00 89.88 181 TRP A CA 1
ATOM 1530 C C . TRP A 1 181 ? 9.774 -7.37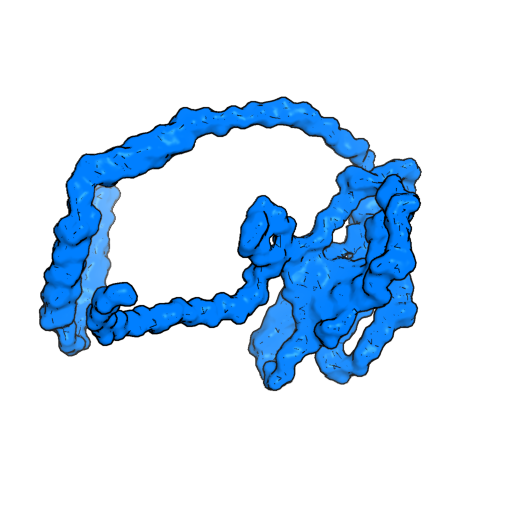5 -4.090 1.00 89.88 181 TRP A C 1
ATOM 1532 O O . TRP A 1 181 ? 10.806 -7.539 -4.747 1.00 89.88 181 TRP A O 1
ATOM 1542 N N . LEU A 1 182 ? 8.805 -6.541 -4.490 1.00 87.19 182 LEU A N 1
ATOM 1543 C CA . LEU A 1 182 ? 8.852 -5.794 -5.750 1.00 87.19 182 LEU A CA 1
ATOM 1544 C C . LEU A 1 182 ? 10.016 -4.805 -5.808 1.00 87.19 182 LEU A C 1
ATOM 1546 O O . LEU A 1 182 ? 10.624 -4.668 -6.864 1.00 87.19 182 LEU A O 1
ATOM 1550 N N . ILE A 1 183 ? 10.356 -4.133 -4.704 1.00 86.12 183 ILE A N 1
ATOM 1551 C CA . ILE A 1 183 ? 11.521 -3.236 -4.640 1.00 86.12 183 ILE A CA 1
ATOM 1552 C C . ILE A 1 183 ? 12.790 -4.013 -4.987 1.00 86.12 183 ILE A C 1
ATOM 1554 O O . ILE A 1 183 ? 13.560 -3.572 -5.838 1.00 86.12 183 ILE A O 1
ATOM 1558 N N . GLY A 1 184 ? 12.986 -5.185 -4.376 1.00 84.81 184 GLY A N 1
ATOM 1559 C CA . GLY A 1 184 ? 14.135 -6.042 -4.666 1.00 84.81 184 GLY A CA 1
ATOM 1560 C C . GLY A 1 184 ? 14.202 -6.436 -6.142 1.00 84.81 184 GLY A C 1
ATOM 1561 O O . GLY A 1 184 ? 15.246 -6.282 -6.778 1.00 84.81 184 GLY A O 1
ATOM 1562 N N . ARG A 1 185 ? 13.071 -6.871 -6.711 1.00 83.44 185 ARG A N 1
ATOM 1563 C CA . ARG A 1 185 ? 13.000 -7.309 -8.111 1.00 83.44 185 ARG A CA 1
ATOM 1564 C C . ARG A 1 185 ? 13.173 -6.164 -9.110 1.00 83.44 185 ARG A C 1
ATOM 1566 O O . ARG A 1 185 ? 13.878 -6.314 -10.100 1.00 83.44 185 ARG A O 1
ATOM 1573 N N . LEU A 1 186 ? 12.559 -5.010 -8.866 1.00 80.31 186 LEU A N 1
ATOM 1574 C CA . LEU A 1 186 ? 12.701 -3.839 -9.733 1.00 80.31 186 LEU A CA 1
ATOM 1575 C C . LEU A 1 186 ? 14.122 -3.268 -9.676 1.00 80.31 186 LEU A C 1
ATOM 1577 O O . LEU A 1 186 ? 14.648 -2.858 -10.708 1.00 80.31 186 LEU A O 1
ATOM 1581 N N . ASN A 1 187 ? 14.768 -3.293 -8.507 1.00 79.38 187 ASN A N 1
ATOM 1582 C CA . ASN A 1 187 ? 16.164 -2.885 -8.377 1.00 79.38 187 ASN A CA 1
ATOM 1583 C C . ASN A 1 187 ? 17.098 -3.827 -9.146 1.00 79.38 187 ASN A C 1
ATOM 1585 O O . ASN A 1 187 ? 17.979 -3.339 -9.852 1.00 79.38 187 ASN A O 1
ATOM 1589 N N . SER A 1 188 ? 16.897 -5.150 -9.075 1.00 77.94 188 SER A N 1
ATOM 1590 C CA . SER A 1 188 ? 17.716 -6.093 -9.854 1.00 77.94 188 SER A CA 1
ATOM 1591 C C . SER A 1 188 ? 17.573 -5.839 -11.357 1.00 77.94 188 SER A C 1
ATOM 1593 O O . SER A 1 188 ? 18.575 -5.684 -12.048 1.00 77.94 188 SER A O 1
ATOM 1595 N N . LEU A 1 189 ? 16.339 -5.661 -11.844 1.00 72.69 189 LEU A N 1
ATOM 1596 C CA . LEU A 1 189 ? 16.059 -5.334 -13.248 1.00 72.69 189 LEU A CA 1
ATOM 1597 C C . LEU A 1 189 ? 16.667 -3.989 -13.681 1.00 72.69 189 LEU A C 1
ATOM 1599 O O . LEU A 1 189 ? 17.110 -3.843 -14.820 1.00 72.69 189 LEU A O 1
ATOM 1603 N N . TYR A 1 190 ? 16.704 -3.001 -12.781 1.00 70.56 190 TYR A N 1
ATOM 1604 C CA . TYR A 1 190 ? 17.346 -1.712 -13.038 1.00 70.56 190 TYR A CA 1
ATOM 1605 C C . TYR A 1 190 ? 18.869 -1.848 -13.177 1.00 70.56 190 TYR A C 1
ATOM 1607 O O . TYR A 1 190 ? 19.470 -1.241 -14.066 1.00 70.56 190 TYR A O 1
ATOM 1615 N N . HIS A 1 191 ? 19.496 -2.658 -12.320 1.00 68.50 191 HIS A N 1
ATOM 1616 C CA . HIS A 1 191 ? 20.940 -2.892 -12.341 1.00 68.50 191 HIS A CA 1
ATOM 1617 C C . HIS A 1 191 ? 21.392 -3.772 -13.515 1.00 68.50 191 HIS A C 1
ATOM 1619 O O . HIS A 1 191 ? 22.460 -3.522 -14.072 1.00 68.50 191 HIS A O 1
ATOM 1625 N N . GLU A 1 192 ? 20.574 -4.737 -13.940 1.00 66.81 192 GLU A N 1
ATOM 1626 C CA . GLU A 1 192 ? 20.880 -5.680 -15.029 1.00 66.81 192 GLU A CA 1
ATOM 1627 C C . GLU A 1 192 ? 20.807 -5.064 -16.445 1.00 66.81 192 GLU A C 1
ATOM 1629 O O . GLU A 1 192 ? 21.148 -5.733 -17.415 1.00 66.81 192 GLU A O 1
ATOM 1634 N N . ARG A 1 193 ? 20.442 -3.776 -16.583 1.00 55.28 193 ARG A N 1
ATOM 1635 C CA . ARG A 1 193 ? 20.447 -3.001 -17.846 1.00 55.28 193 ARG A CA 1
ATOM 1636 C C . ARG A 1 193 ? 19.885 -3.760 -19.062 1.00 55.28 193 ARG A C 1
ATOM 1638 O O . ARG A 1 193 ? 20.605 -4.048 -20.017 1.00 55.28 193 ARG A O 1
ATOM 1645 N N . GLN A 1 194 ? 18.568 -3.950 -19.095 1.00 52.41 194 GLN A N 1
ATOM 1646 C CA . GLN A 1 194 ? 17.870 -4.363 -20.323 1.00 52.41 194 GLN A CA 1
ATOM 1647 C C . GLN A 1 194 ? 16.691 -3.477 -20.740 1.00 52.41 194 GLN A C 1
ATOM 1649 O O . GLN A 1 194 ? 15.901 -3.870 -21.589 1.00 52.41 194 GLN A O 1
ATOM 1654 N N . PHE A 1 195 ? 16.584 -2.247 -20.229 1.00 51.06 195 PHE A N 1
ATOM 1655 C CA . PHE A 1 195 ? 15.497 -1.354 -20.633 1.00 51.06 195 PHE A CA 1
ATOM 1656 C C . PHE A 1 195 ? 15.994 -0.009 -21.171 1.00 51.06 195 PHE A C 1
ATOM 1658 O O . PHE A 1 195 ? 16.173 0.957 -20.437 1.00 51.06 195 PHE A O 1
ATOM 1665 N N . SER A 1 196 ? 16.123 0.048 -22.502 1.00 47.16 196 SER A N 1
ATOM 1666 C CA . SER A 1 196 ? 16.004 1.276 -23.312 1.00 47.16 196 SER A CA 1
ATOM 1667 C C . SER A 1 196 ? 14.545 1.759 -23.429 1.00 47.16 196 SER A C 1
ATOM 1669 O O . SER A 1 196 ? 14.261 2.710 -24.152 1.00 47.16 196 SER A O 1
ATOM 1671 N N . ILE A 1 197 ? 13.607 1.103 -22.738 1.00 51.25 197 ILE A N 1
ATOM 1672 C CA . ILE A 1 197 ? 12.177 1.422 -22.724 1.00 51.25 197 ILE A CA 1
ATOM 1673 C C . ILE A 1 197 ? 11.844 1.896 -21.303 1.00 51.25 197 ILE A C 1
ATOM 1675 O O . ILE A 1 197 ? 12.238 1.223 -20.350 1.00 51.25 197 ILE A O 1
ATOM 1679 N N . PRO A 1 198 ? 11.150 3.030 -21.106 1.00 54.06 198 PRO A N 1
ATOM 1680 C CA . PRO A 1 198 ? 10.740 3.451 -19.771 1.00 54.06 198 PRO A CA 1
ATOM 1681 C C . PRO A 1 198 ? 9.940 2.323 -19.115 1.00 54.06 198 PRO A C 1
ATOM 1683 O O . PRO A 1 198 ? 8.981 1.827 -19.703 1.00 54.06 198 PRO A O 1
ATOM 1686 N N . SER A 1 199 ? 10.377 1.891 -17.927 1.00 58.56 199 SER A N 1
ATOM 1687 C CA . SER A 1 199 ? 9.791 0.774 -17.188 1.00 58.56 199 SER A CA 1
ATOM 1688 C C . SER A 1 199 ? 8.273 0.908 -17.158 1.00 58.56 199 SER A C 1
ATOM 1690 O O . SER A 1 199 ? 7.723 1.825 -16.550 1.00 58.56 199 SER A O 1
ATOM 1692 N N . ILE A 1 200 ? 7.613 -0.011 -17.857 1.00 70.12 200 ILE A N 1
ATOM 1693 C CA . ILE A 1 200 ? 6.162 -0.062 -18.028 1.00 70.12 200 ILE A CA 1
ATOM 1694 C C . ILE A 1 200 ? 5.477 -0.148 -16.654 1.00 70.12 200 ILE A C 1
ATOM 1696 O O . ILE A 1 200 ? 4.406 0.420 -16.452 1.00 70.12 200 ILE A O 1
ATOM 1700 N N . THR A 1 201 ? 6.123 -0.799 -15.686 1.00 77.69 201 THR A N 1
ATOM 1701 C CA . THR A 1 201 ? 5.648 -0.911 -14.308 1.00 77.69 201 THR A CA 1
ATOM 1702 C C . THR A 1 201 ? 6.535 -0.091 -13.372 1.00 77.69 201 THR A C 1
ATOM 1704 O O . THR A 1 201 ? 7.747 -0.297 -13.329 1.00 77.69 201 THR A O 1
ATOM 1707 N N . THR A 1 202 ? 5.945 0.818 -12.590 1.00 83.06 202 THR A N 1
ATOM 1708 C CA . THR A 1 202 ? 6.668 1.626 -11.592 1.00 83.06 202 THR A CA 1
ATOM 1709 C C . THR A 1 202 ? 6.044 1.487 -10.212 1.00 83.06 202 THR A C 1
ATOM 1711 O O . THR A 1 202 ? 4.833 1.613 -10.058 1.00 83.06 202 THR A O 1
ATOM 1714 N N . LEU A 1 203 ? 6.868 1.252 -9.191 1.00 85.81 203 LEU A N 1
ATOM 1715 C CA . LEU A 1 203 ? 6.431 1.267 -7.797 1.00 85.81 203 LEU A CA 1
ATOM 1716 C C . LEU A 1 203 ? 6.644 2.665 -7.207 1.00 85.81 203 LEU A C 1
ATOM 1718 O O . LEU A 1 203 ? 7.726 3.243 -7.316 1.00 85.81 203 LEU A O 1
ATOM 1722 N N . ARG A 1 204 ? 5.606 3.213 -6.578 1.00 85.38 204 ARG A N 1
ATOM 1723 C CA . ARG A 1 204 ? 5.590 4.549 -5.982 1.00 85.38 204 ARG A CA 1
ATOM 1724 C C . ARG A 1 204 ? 5.220 4.464 -4.507 1.00 85.38 204 ARG A C 1
ATOM 1726 O O . ARG A 1 204 ? 4.258 3.798 -4.130 1.00 85.38 204 ARG A O 1
ATOM 1733 N N . LEU A 1 205 ? 5.975 5.190 -3.689 1.00 84.81 205 LEU A N 1
ATOM 1734 C CA . LEU A 1 205 ? 5.632 5.446 -2.296 1.00 84.81 205 LEU A CA 1
ATOM 1735 C C . LEU A 1 205 ? 4.709 6.668 -2.235 1.00 84.81 205 LEU A C 1
ATOM 1737 O O . LEU A 1 205 ? 5.068 7.738 -2.739 1.00 84.81 205 LEU A O 1
ATOM 1741 N N . LEU A 1 206 ? 3.540 6.495 -1.624 1.00 81.12 206 LEU A N 1
ATOM 1742 C CA . LEU A 1 206 ? 2.599 7.560 -1.314 1.00 81.12 206 LEU A CA 1
ATOM 1743 C C . LEU A 1 206 ? 2.850 8.044 0.111 1.00 81.12 206 LEU A C 1
ATOM 1745 O O . LEU A 1 206 ? 2.760 7.276 1.071 1.00 81.12 206 LEU A O 1
ATOM 1749 N N . LEU A 1 207 ? 3.147 9.335 0.240 1.00 75.69 207 LEU A N 1
ATOM 1750 C CA . LEU A 1 207 ? 3.154 10.012 1.527 1.00 75.69 207 LEU A CA 1
ATOM 1751 C C . LEU A 1 207 ? 1.888 10.857 1.669 1.00 75.69 207 LEU A C 1
ATOM 1753 O O . LEU A 1 207 ? 1.527 11.577 0.731 1.00 75.69 207 LEU A O 1
ATOM 1757 N N . PRO A 1 208 ? 1.212 10.799 2.831 1.00 70.19 208 PRO A N 1
ATOM 1758 C CA . PRO A 1 208 ? 0.093 11.681 3.095 1.00 70.19 208 PRO A CA 1
ATOM 1759 C C . PRO A 1 208 ? 0.574 13.130 3.032 1.00 70.19 208 PRO A C 1
ATOM 1761 O O . PRO A 1 208 ? 1.633 13.494 3.547 1.00 70.19 208 PRO A O 1
ATOM 1764 N N . ARG A 1 209 ? -0.217 13.964 2.364 1.00 62.22 209 ARG A N 1
ATOM 1765 C CA . ARG A 1 209 ? 0.073 15.382 2.204 1.00 62.22 209 ARG A CA 1
ATOM 1766 C C . ARG A 1 209 ? -0.205 16.104 3.519 1.00 62.22 209 ARG A C 1
ATOM 1768 O O . ARG A 1 209 ? -1.363 16.268 3.883 1.00 62.22 209 ARG A O 1
ATOM 1775 N N . ILE A 1 210 ? 0.845 16.554 4.202 1.00 69.88 210 ILE A N 1
ATOM 1776 C CA . ILE A 1 210 ? 0.724 17.314 5.457 1.00 69.88 210 ILE A CA 1
ATOM 1777 C C . ILE A 1 210 ? 0.569 18.807 5.147 1.00 69.88 210 ILE A C 1
ATOM 1779 O O . ILE A 1 210 ? -0.186 19.517 5.803 1.00 69.88 210 ILE A O 1
ATOM 1783 N N . LYS A 1 211 ? 1.234 19.287 4.091 1.00 71.94 211 LYS A N 1
ATOM 1784 C CA . LYS A 1 211 ? 1.119 20.670 3.615 1.00 71.94 211 LYS A CA 1
ATOM 1785 C C . LYS A 1 211 ? 0.440 20.704 2.247 1.00 71.94 211 LYS A C 1
ATOM 1787 O O . LYS A 1 211 ? 0.757 19.894 1.374 1.00 71.94 211 LYS A O 1
ATOM 1792 N N . ARG A 1 212 ? -0.395 21.721 1.976 1.00 66.25 212 ARG A N 1
ATOM 1793 C CA . ARG A 1 212 ? -0.635 22.181 0.583 1.00 66.25 212 ARG A CA 1
ATOM 1794 C C . ARG A 1 212 ? 0.754 22.357 -0.077 1.00 66.25 212 ARG A C 1
ATOM 1796 O O . ARG A 1 212 ? 1.727 22.463 0.622 1.00 66.25 212 ARG A O 1
ATOM 1803 N N . ASN A 1 213 ? 0.974 22.341 -1.370 1.00 73.12 213 ASN A N 1
ATOM 1804 C CA . ASN A 1 213 ? 2.317 22.364 -2.005 1.00 73.12 213 ASN A CA 1
ATOM 1805 C C . ASN A 1 213 ? 3.244 21.141 -1.775 1.00 73.12 213 ASN A C 1
ATOM 1807 O O . ASN A 1 213 ? 4.135 20.941 -2.592 1.00 73.12 213 ASN A O 1
ATOM 1811 N N . GLN A 1 214 ? 3.047 20.279 -0.769 1.00 67.94 214 GLN A N 1
ATOM 1812 C CA . GLN A 1 214 ? 3.856 19.054 -0.642 1.00 67.94 214 GLN A CA 1
ATOM 1813 C C . GLN A 1 214 ? 3.490 18.045 -1.743 1.00 67.94 214 GLN A C 1
ATOM 1815 O O . GLN A 1 214 ? 2.305 17.766 -1.956 1.00 67.94 214 GLN A O 1
ATOM 1820 N N . SER A 1 215 ? 4.505 17.506 -2.431 1.00 63.44 215 SER A N 1
ATOM 1821 C CA . SER A 1 215 ? 4.343 16.381 -3.360 1.00 63.44 215 SER A CA 1
ATOM 1822 C C . SER A 1 215 ? 3.977 15.116 -2.584 1.00 63.44 215 SER A C 1
ATOM 1824 O O . SER A 1 215 ? 4.620 14.778 -1.593 1.00 63.44 215 SER A O 1
ATOM 1826 N N . ILE A 1 216 ? 2.952 14.409 -3.057 1.00 62.88 216 ILE A N 1
ATOM 1827 C CA . ILE A 1 216 ? 2.507 13.122 -2.499 1.00 62.88 216 ILE A CA 1
ATOM 1828 C C . ILE A 1 216 ? 3.408 11.949 -2.910 1.00 62.88 216 ILE A C 1
ATOM 1830 O O . ILE A 1 216 ? 3.336 10.878 -2.310 1.00 62.88 216 ILE A O 1
ATOM 1834 N N . PHE A 1 217 ? 4.261 12.144 -3.921 1.00 61.25 217 PHE A N 1
ATOM 1835 C CA . PHE A 1 217 ? 5.180 11.132 -4.433 1.00 61.25 217 PHE A CA 1
ATOM 1836 C C . PHE A 1 217 ? 6.621 11.535 -4.126 1.00 61.25 217 PHE A C 1
ATOM 1838 O O . PHE A 1 217 ? 7.077 12.598 -4.542 1.00 61.25 217 PHE A O 1
ATOM 1845 N N . VAL A 1 218 ? 7.343 10.659 -3.425 1.00 55.84 218 VAL A N 1
ATOM 1846 C CA . VAL A 1 218 ? 8.732 10.904 -2.987 1.00 55.84 218 VAL A CA 1
ATOM 1847 C C . VAL A 1 218 ? 9.738 10.754 -4.129 1.00 55.84 218 VAL A C 1
ATOM 1849 O O . VAL A 1 218 ? 10.821 11.321 -4.078 1.00 55.84 218 VAL A O 1
ATOM 1852 N N . ASN A 1 219 ? 9.378 10.017 -5.182 1.00 50.81 219 ASN A N 1
ATOM 1853 C CA . ASN A 1 219 ? 10.307 9.618 -6.240 1.00 50.81 219 ASN A CA 1
ATOM 1854 C C . ASN A 1 219 ? 9.980 10.257 -7.600 1.00 50.81 219 ASN A C 1
ATOM 1856 O O . ASN A 1 219 ? 10.103 9.629 -8.653 1.00 50.81 219 ASN A O 1
ATOM 1860 N N . THR A 1 220 ? 9.514 11.508 -7.599 1.00 52.62 220 THR A N 1
ATOM 1861 C CA . THR A 1 2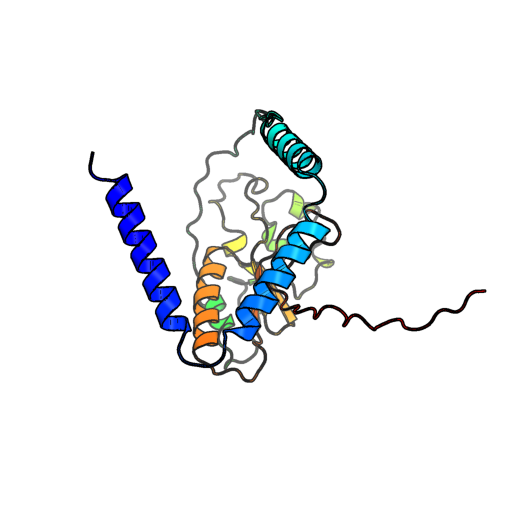20 ? 9.505 12.309 -8.825 1.00 52.62 220 THR A CA 1
ATOM 1862 C C . THR A 1 220 ? 10.949 12.675 -9.146 1.00 52.62 220 THR A C 1
ATOM 1864 O O . THR A 1 220 ? 11.572 13.436 -8.410 1.00 52.62 220 THR A O 1
ATOM 1867 N N . ARG A 1 221 ? 11.501 12.151 -10.248 1.00 42.28 221 ARG A N 1
ATOM 1868 C CA . ARG A 1 221 ? 12.756 12.653 -10.832 1.00 42.28 221 ARG A CA 1
ATOM 1869 C C . ARG A 1 221 ? 12.531 14.066 -11.385 1.00 42.28 221 ARG A C 1
ATOM 1871 O O . ARG A 1 221 ? 12.518 14.271 -12.591 1.00 42.28 221 ARG A O 1
ATOM 1878 N N . THR A 1 222 ? 12.302 15.044 -10.523 1.00 38.59 222 THR A N 1
ATOM 1879 C CA . THR A 1 222 ? 12.292 16.460 -10.886 1.00 38.59 222 THR A CA 1
ATOM 1880 C C . THR A 1 222 ? 13.638 17.038 -10.489 1.00 38.59 222 THR A C 1
ATOM 1882 O O . THR A 1 222 ? 13.792 17.630 -9.427 1.00 38.59 222 THR A O 1
ATOM 1885 N N . LEU A 1 223 ? 14.632 16.828 -11.355 1.00 29.33 223 LEU A N 1
ATOM 1886 C CA . LEU A 1 223 ? 15.793 17.709 -11.424 1.00 29.33 223 LEU A CA 1
ATOM 1887 C C . LEU A 1 223 ? 15.303 19.032 -12.022 1.00 29.33 223 LEU A C 1
ATOM 1889 O O . LEU A 1 223 ? 15.352 19.235 -13.231 1.00 29.33 223 LEU A O 1
ATOM 1893 N N . THR A 1 224 ? 14.753 19.912 -11.192 1.00 36.12 224 THR A N 1
ATOM 1894 C CA . THR A 1 224 ? 14.536 21.306 -11.585 1.00 36.12 224 THR A CA 1
ATOM 1895 C C . THR A 1 224 ? 15.876 22.023 -11.529 1.00 36.12 224 THR A C 1
ATOM 1897 O O . THR A 1 224 ? 16.423 22.249 -10.452 1.00 36.12 224 THR A O 1
ATOM 1900 N N . ILE A 1 225 ? 16.411 22.349 -12.705 1.00 36.34 225 ILE A N 1
ATOM 1901 C CA . ILE A 1 225 ? 17.542 23.263 -12.855 1.00 36.34 225 ILE A CA 1
ATOM 1902 C C . ILE A 1 225 ? 17.054 24.642 -12.374 1.00 36.34 225 ILE A C 1
ATOM 1904 O O . ILE A 1 225 ? 15.987 25.075 -12.822 1.00 36.34 225 ILE A O 1
ATOM 1908 N N . PRO A 1 226 ? 17.760 25.328 -11.456 1.00 36.00 226 PRO A N 1
ATOM 1909 C CA . PRO A 1 226 ? 17.387 26.684 -11.075 1.00 36.00 226 PRO A CA 1
ATOM 1910 C C . PRO A 1 226 ? 17.447 27.589 -12.315 1.00 36.00 226 PRO A C 1
ATOM 1912 O O . PRO A 1 226 ? 18.330 27.395 -13.156 1.00 36.00 226 PRO A O 1
ATOM 1915 N N . PRO A 1 227 ? 16.530 28.563 -12.466 1.00 41.12 227 PRO A N 1
ATOM 1916 C CA . PRO A 1 227 ? 16.619 29.508 -13.567 1.00 41.12 227 PRO A CA 1
ATOM 1917 C C . PRO A 1 227 ? 17.988 30.185 -13.497 1.00 41.12 227 PRO A C 1
ATOM 1919 O O . PRO A 1 227 ? 18.376 30.709 -12.451 1.00 41.12 227 PRO A O 1
ATOM 1922 N N . LEU A 1 228 ? 18.737 30.118 -14.601 1.00 41.75 228 LEU A N 1
ATOM 1923 C CA . LEU A 1 228 ? 19.967 30.881 -14.765 1.00 41.75 228 LEU A CA 1
ATOM 1924 C C . LEU A 1 228 ? 19.633 32.330 -14.417 1.00 41.75 228 LEU A C 1
ATOM 1926 O O . LEU A 1 228 ? 18.699 32.893 -14.990 1.00 41.75 228 LEU A O 1
ATOM 1930 N N . LEU A 1 229 ? 20.359 32.892 -13.447 1.00 41.88 229 LEU A N 1
ATOM 1931 C CA . LEU A 1 229 ? 20.300 34.307 -13.109 1.00 41.88 229 LEU A CA 1
ATOM 1932 C C . LEU A 1 229 ? 20.629 35.084 -14.383 1.00 41.88 229 LEU A C 1
ATOM 1934 O O . LEU A 1 229 ? 21.792 35.286 -14.726 1.00 41.88 229 LEU A O 1
ATOM 1938 N N . GLY A 1 230 ? 19.590 35.464 -15.122 1.00 38.50 230 GLY A N 1
ATOM 1939 C CA . GLY A 1 230 ? 19.706 36.436 -16.183 1.00 38.50 230 GLY A CA 1
ATOM 1940 C C . GLY A 1 230 ? 20.206 37.710 -15.531 1.00 38.50 230 GLY A C 1
ATOM 1941 O O . GLY A 1 230 ? 19.537 38.262 -14.659 1.00 38.50 230 GLY A O 1
ATOM 1942 N N . HIS A 1 231 ? 21.402 38.145 -15.918 1.00 44.22 231 HIS A N 1
ATOM 1943 C CA . HIS A 1 231 ? 21.864 39.492 -15.642 1.00 44.22 231 HIS A CA 1
ATOM 1944 C C . HIS A 1 231 ? 20.819 40.466 -16.189 1.00 44.22 231 HIS A C 1
ATOM 1946 O O . HIS A 1 231 ? 20.783 40.746 -17.386 1.00 44.22 231 HIS A O 1
ATOM 1952 N N . SER A 1 232 ? 19.961 40.986 -15.314 1.00 42.06 232 SER A N 1
ATOM 1953 C CA . SER A 1 232 ? 19.113 42.129 -15.615 1.00 42.06 232 SER A CA 1
ATOM 1954 C C . SER A 1 232 ? 19.982 43.387 -15.603 1.00 42.06 232 SER A C 1
ATOM 1956 O O . SER A 1 232 ? 19.919 44.199 -14.684 1.00 42.06 232 SER A O 1
ATOM 1958 N N . ASN A 1 233 ? 20.816 43.541 -16.631 1.00 43.09 233 ASN A N 1
ATOM 1959 C CA . ASN A 1 233 ? 21.186 44.866 -17.104 1.00 43.09 233 ASN A CA 1
ATOM 1960 C C . ASN A 1 233 ? 20.036 45.342 -17.986 1.00 43.09 233 ASN A C 1
ATOM 1962 O O . ASN A 1 233 ? 19.944 44.978 -19.154 1.00 43.09 233 ASN A O 1
ATOM 1966 N N . ASN A 1 234 ? 19.120 46.096 -17.395 1.00 35.62 234 ASN A N 1
ATOM 1967 C CA . ASN A 1 234 ? 18.872 47.466 -17.824 1.00 35.62 234 ASN A CA 1
ATOM 1968 C C . ASN A 1 234 ? 17.707 48.040 -17.031 1.00 35.62 234 ASN A C 1
ATOM 1970 O O . ASN A 1 234 ? 16.582 47.548 -17.056 1.00 35.62 234 ASN A O 1
ATOM 1974 N N . ALA A 1 235 ? 18.034 49.124 -16.343 1.00 38.19 235 ALA A N 1
ATOM 1975 C CA . ALA A 1 235 ? 17.091 50.124 -15.917 1.00 38.19 235 ALA A CA 1
ATOM 1976 C C . ALA A 1 235 ? 16.278 50.630 -17.116 1.00 38.19 235 ALA A C 1
ATOM 1978 O O . ALA A 1 235 ? 16.846 50.941 -18.161 1.00 38.19 235 ALA A O 1
ATOM 1979 N N . ALA A 1 236 ? 14.979 50.813 -16.916 1.00 31.67 236 ALA A N 1
ATOM 1980 C CA . ALA A 1 236 ? 14.347 52.082 -17.242 1.00 31.67 236 ALA A CA 1
ATOM 1981 C C . ALA A 1 236 ? 13.069 52.249 -16.402 1.00 31.67 236 ALA A C 1
ATOM 1983 O O . ALA A 1 236 ? 12.332 51.278 -16.222 1.00 31.67 236 ALA A O 1
ATOM 1984 N N . PRO A 1 237 ? 12.829 53.457 -15.870 1.00 44.69 237 PRO A N 1
ATOM 1985 C CA . PRO A 1 237 ? 11.609 53.816 -15.166 1.00 44.69 237 PRO A CA 1
ATOM 1986 C C . PRO A 1 237 ? 10.508 54.208 -16.161 1.00 44.69 237 PRO A C 1
ATOM 1988 O O . PRO A 1 237 ? 10.821 54.681 -17.252 1.00 44.69 237 PRO A O 1
ATOM 1991 N N . PHE A 1 238 ? 9.259 54.002 -15.742 1.00 37.72 238 PHE A N 1
ATOM 1992 C CA . PHE A 1 238 ? 8.042 54.820 -15.890 1.00 37.72 238 PHE A CA 1
ATOM 1993 C C . PHE A 1 238 ? 6.814 53.908 -15.848 1.00 37.72 238 PHE A C 1
ATOM 1995 O O . PHE A 1 238 ? 6.721 52.988 -16.689 1.00 37.72 238 PHE A O 1
#

Foldseek 3Di:
DPPPVVVVVVVVVVVVVVVVVPPDDDPPVVVVVVVVVVVVCCVVVVPDPVVVVVVVVVVVVVVVPPPPPPPDPDDDPDDFAWDDFDADVVLVCLQVPPDDDDDLVVCCQFKDAPLLLCPQAPCNVVDPSVPDDPQEIETPSQNRTGDPPPDRCHVVRDDQFKWKCAQVRHIYGDDPVSLVVVVVSVVVVVVVDDDPDPRSIDMWTADPDPDDVDDRTPPDPPPPDPPDPDPPPDDDDD